Protein AF-A0A419JBP4-F1 (afdb_monomer)

Nearest PDB structures (foldseek):
  5w6p-assembly1_A  TM=5.332E-01  e=2.543E-04  Kuttervirus CBA120
  2eak-assembly3_C  TM=6.023E-01  e=7.699E-04  Homo sapiens
  5duu-assembly2_B  TM=5.911E-01  e=1.227E-03  Homo sapiens
  3wv6-assembly2_B  TM=5.438E-01  e=4.426E-03  Homo sapiens
  4xup-assembly1_A  TM=3.282E-01  e=5.276E-01  Paenibacillus barcinonensis

Foldseek 3Di:
DDDDDDDPPPPPPPPDPPPQPQAQQNQVSPNDLALVSLVVLACCQVVVDPDDCVRQVPVNPSGRHNVSSVVSHVCNVVVPPPPPPVPPVPPVVVQFPDWDPDQKFAWAFQCPRKDKDWDDPSQACQFKKKKKWKWAAADDDAKWWFKWAAEVVQQAGKTWIKGFDDPDDGAIKTKIWAGLRPDIWIFIFPGHDDHGWMKIKMKTFGLPDWDQALVRDTDGIFIDILLDGHGGTDTPDPDDDRCNSRDHRNGMMMGQDDPYDSNHGTGGMMRGITMGPDGCDSVNSSVVSVVCCVVRPTDDD

Secondary structure (DSSP, 8-state):
-----------------------TT-SS-SSS--HHHHHHHHHHHTTSS---TTTS-SS-SSS--HHHHHHHHHHHHHHS-----------GGGGEEEE-S-SEEEEESSSTT-EEE---GGGS-SS-EEEEEEEEE----SEEEEEEEEETTTTEEEEEEEEEPPTT---EEEEEEEEESS-EEEEE-SSPPPTTSEEEEEEEE-SS--EE-TTS-EESEEEEETTB-------S-SS---GGGPPP--S-EEESB-TTTS--B-EEEEEEEEEESS--HHHHHHHHHHHHTTTSPPPP-

Mean predicted aligned error: 13.91 Å

Solvent-accessible surface area (backbone atoms only — not comparable to full-atom values): 16633 Å² total; per-residue (Å²): 134,88,81,86,84,83,77,80,80,77,80,78,77,77,79,70,79,80,75,72,74,73,44,79,34,21,59,81,65,81,80,56,48,33,64,68,21,15,52,50,26,36,33,21,41,70,68,76,37,86,71,53,54,83,24,32,28,71,84,68,83,82,51,44,37,62,66,21,16,52,51,26,36,53,47,16,74,68,64,44,70,74,70,79,60,69,78,64,73,80,42,74,72,80,38,52,70,40,68,54,97,47,70,67,46,62,25,75,44,78,52,56,70,45,45,79,41,79,52,55,77,82,76,43,66,62,66,36,26,26,42,36,32,35,36,28,36,71,62,96,57,65,54,28,19,54,36,23,35,47,38,66,95,49,25,23,22,39,35,36,29,43,32,46,45,66,82,89,60,73,41,28,22,48,34,40,37,41,12,51,51,83,50,70,42,42,31,33,41,84,56,58,75,64,77,68,27,48,43,41,41,30,42,34,28,26,80,88,49,77,32,66,28,76,85,70,46,81,33,47,44,50,44,30,50,72,57,37,73,67,34,46,58,55,74,75,57,97,65,83,78,59,60,75,52,34,40,70,59,84,50,50,34,24,36,31,23,46,76,76,72,82,79,32,26,23,33,28,37,39,25,60,39,37,32,29,67,40,63,58,56,71,65,45,46,31,48,54,35,70,77,44,42,83,83,52,53,63,59,83,128

pLDDT: mean 80.09, std 17.13, range [32.03, 98.25]

Radius of gyration: 28.75 Å; Cα contacts (8 Å, |Δi|>4): 648; chains: 1; bounding box: 54×70×109 Å

Structure (mmCIF, N/CA/C/O backbone):
data_AF-A0A419JBP4-F1
#
_entry.id   AF-A0A419JBP4-F1
#
loop_
_atom_site.group_PDB
_atom_site.id
_atom_site.type_symbol
_atom_site.label_atom_id
_atom_site.label_alt_id
_atom_site.label_comp_id
_atom_site.label_asym_id
_atom_site.label_entity_id
_atom_site.label_seq_id
_atom_site.pdbx_PDB_ins_code
_atom_site.Cartn_x
_atom_site.Cartn_y
_atom_site.Cartn_z
_atom_site.occupancy
_atom_site.B_iso_or_equiv
_atom_site.auth_seq_id
_atom_site.auth_comp_id
_atom_site.auth_asym_id
_atom_site.auth_atom_id
_atom_site.pdbx_PDB_model_num
ATOM 1 N N . MET A 1 1 ? 10.183 -43.595 -85.670 1.00 43.50 1 MET A N 1
ATOM 2 C CA . MET A 1 1 ? 11.660 -43.648 -85.613 1.00 43.50 1 MET A CA 1
ATOM 3 C C . MET A 1 1 ? 12.180 -42.226 -85.795 1.00 43.50 1 MET A C 1
ATOM 5 O O . MET A 1 1 ? 11.948 -41.701 -86.871 1.00 43.50 1 MET A O 1
ATOM 9 N N . LYS A 1 2 ? 12.859 -41.662 -84.773 1.00 44.41 2 LYS A N 1
ATOM 10 C CA . LYS A 1 2 ? 13.629 -40.386 -84.771 1.00 44.41 2 LYS A CA 1
ATOM 11 C C . LYS A 1 2 ? 12.757 -39.102 -84.853 1.00 44.41 2 LYS A C 1
ATOM 13 O O . LYS A 1 2 ? 11.916 -39.015 -85.725 1.00 44.41 2 LYS A O 1
ATOM 18 N N . THR A 1 3 ? 12.830 -38.091 -83.980 1.00 46.72 3 THR A N 1
ATOM 19 C CA . THR A 1 3 ? 13.892 -37.665 -83.056 1.00 46.72 3 THR A CA 1
ATOM 20 C C . THR A 1 3 ? 13.296 -36.887 -81.873 1.00 46.72 3 THR A C 1
ATOM 22 O O . THR A 1 3 ? 12.375 -36.093 -82.018 1.00 46.72 3 THR A O 1
ATOM 25 N N . ILE A 1 4 ? 13.870 -37.156 -80.708 1.00 53.91 4 ILE A N 1
ATOM 26 C CA . ILE A 1 4 ? 13.677 -36.582 -79.377 1.00 53.91 4 ILE A CA 1
ATOM 27 C C . ILE A 1 4 ? 13.825 -35.048 -79.392 1.00 53.91 4 ILE A C 1
ATOM 29 O O . ILE A 1 4 ? 14.928 -34.553 -79.617 1.00 53.91 4 ILE A O 1
ATOM 33 N N . LEU A 1 5 ? 12.756 -34.304 -79.083 1.00 45.66 5 LEU A N 1
ATOM 34 C CA . LEU A 1 5 ? 12.833 -32.879 -78.744 1.00 45.66 5 LEU A CA 1
ATOM 35 C C . LEU A 1 5 ? 12.860 -32.744 -77.215 1.00 45.66 5 LEU A C 1
ATOM 37 O O . LEU A 1 5 ? 11.847 -32.565 -76.545 1.00 45.66 5 LEU A O 1
ATOM 41 N N . LYS A 1 6 ? 14.067 -32.917 -76.668 1.00 52.06 6 LYS A N 1
ATOM 42 C CA . LYS A 1 6 ? 14.447 -32.465 -75.330 1.00 52.06 6 LYS A CA 1
ATOM 43 C C . LYS A 1 6 ? 14.599 -30.947 -75.393 1.00 52.06 6 LYS A C 1
ATOM 45 O O . LYS A 1 6 ? 15.638 -30.462 -75.831 1.00 52.06 6 LYS A O 1
ATOM 50 N N . THR A 1 7 ? 13.620 -30.206 -74.902 1.00 46.91 7 THR A N 1
ATOM 51 C CA . THR A 1 7 ? 13.880 -28.849 -74.416 1.00 46.91 7 THR A CA 1
ATOM 52 C C . THR A 1 7 ? 13.466 -28.817 -72.960 1.00 46.91 7 THR A C 1
ATOM 54 O O . THR A 1 7 ? 12.310 -28.628 -72.602 1.00 46.91 7 THR A O 1
ATOM 57 N N . VAL A 1 8 ? 14.462 -29.138 -72.139 1.00 45.59 8 VAL A N 1
ATOM 58 C CA . VAL A 1 8 ? 14.480 -28.988 -70.691 1.00 45.59 8 VAL A CA 1
ATOM 59 C C . VAL A 1 8 ? 14.189 -27.519 -70.398 1.00 45.59 8 VAL A C 1
ATOM 61 O O . VAL A 1 8 ? 15.020 -26.658 -70.677 1.00 45.59 8 VAL A O 1
ATOM 64 N N . ALA A 1 9 ? 13.005 -27.231 -69.863 1.00 48.97 9 ALA A N 1
ATOM 65 C CA . ALA A 1 9 ? 12.759 -25.985 -69.160 1.00 48.97 9 ALA A CA 1
ATOM 66 C C . ALA A 1 9 ? 13.636 -26.012 -67.901 1.00 48.97 9 ALA A C 1
ATOM 68 O O . ALA A 1 9 ? 13.265 -26.570 -66.870 1.00 48.97 9 ALA A O 1
ATOM 69 N N . ILE A 1 10 ? 14.856 -25.491 -68.036 1.00 48.09 10 ILE A N 1
ATOM 70 C CA . ILE A 1 10 ? 15.733 -25.167 -66.918 1.00 48.09 10 ILE A CA 1
ATOM 71 C C . ILE A 1 10 ? 15.022 -24.046 -66.161 1.00 48.09 10 ILE A C 1
ATOM 73 O O . ILE A 1 10 ? 15.120 -22.874 -66.514 1.00 48.09 10 ILE A O 1
ATOM 77 N N . ILE A 1 11 ? 14.251 -24.428 -65.144 1.00 51.34 11 ILE A N 1
ATOM 78 C CA . ILE A 1 11 ? 13.814 -23.531 -64.080 1.00 51.34 11 ILE A CA 1
ATOM 79 C C . ILE A 1 11 ? 15.086 -23.197 -63.296 1.00 51.34 11 ILE A C 1
ATOM 81 O O . ILE A 1 11 ? 15.456 -23.880 -62.345 1.00 51.34 11 ILE A O 1
ATOM 85 N N . LEU A 1 12 ? 15.813 -22.182 -63.763 1.00 45.81 12 LEU A N 1
ATOM 86 C CA . LEU A 1 12 ? 16.872 -21.536 -63.002 1.00 45.81 12 LEU A CA 1
ATOM 87 C C . LEU A 1 12 ? 16.179 -20.643 -61.969 1.00 45.81 12 LEU A C 1
ATOM 89 O O . LEU A 1 12 ? 15.970 -19.452 -62.189 1.00 45.81 12 LEU A O 1
ATOM 93 N N . LEU A 1 13 ? 15.750 -21.253 -60.864 1.00 45.03 13 LEU A N 1
ATOM 94 C CA . LEU A 1 13 ? 15.326 -20.535 -59.672 1.00 45.03 13 LEU A CA 1
ATOM 95 C C . LEU A 1 13 ? 16.592 -19.923 -59.060 1.00 45.03 13 LEU A C 1
ATOM 97 O O . LEU A 1 13 ? 17.320 -20.574 -58.313 1.00 45.03 13 LEU A O 1
ATOM 101 N N . ILE A 1 14 ? 16.913 -18.696 -59.463 1.00 47.72 14 ILE A N 1
ATOM 102 C CA . ILE A 1 14 ? 17.972 -17.906 -58.840 1.00 47.72 14 ILE A CA 1
ATOM 103 C C . ILE A 1 14 ? 17.484 -17.611 -57.419 1.00 47.72 14 ILE A C 1
ATOM 105 O O . ILE A 1 14 ? 16.608 -16.770 -57.223 1.00 47.72 14 ILE A O 1
ATOM 109 N N . ALA A 1 15 ? 18.006 -18.345 -56.436 1.00 49.81 15 ALA A N 1
ATOM 110 C CA . ALA A 1 15 ? 17.877 -17.999 -55.030 1.00 49.81 15 ALA A CA 1
ATOM 111 C C . ALA A 1 15 ? 18.647 -16.691 -54.811 1.00 49.81 15 ALA A C 1
ATOM 113 O O . ALA A 1 15 ? 19.850 -16.699 -54.557 1.00 49.81 15 ALA A O 1
ATOM 114 N N . LEU A 1 16 ? 17.974 -15.557 -55.005 1.00 48.53 16 LEU A N 1
ATOM 115 C CA . LEU A 1 16 ? 18.499 -14.279 -54.550 1.00 48.53 16 LEU A CA 1
ATOM 116 C C . LEU A 1 16 ? 18.624 -14.378 -53.024 1.00 48.53 16 LEU A C 1
ATOM 118 O O . LEU A 1 16 ? 17.628 -14.715 -52.376 1.00 48.53 16 LEU A O 1
ATOM 122 N N . PRO A 1 17 ? 19.806 -14.130 -52.431 1.00 50.81 17 PRO A N 1
ATOM 123 C CA . PRO A 1 17 ? 19.879 -13.960 -50.994 1.00 50.81 17 PRO A CA 1
ATOM 124 C C . PRO A 1 17 ? 18.980 -12.775 -50.656 1.00 50.81 17 PRO A C 1
ATOM 126 O O . PRO A 1 17 ? 19.181 -11.667 -51.155 1.00 50.81 17 PRO A O 1
ATOM 129 N N . VAL A 1 18 ? 17.949 -13.025 -49.852 1.00 49.38 18 VAL A N 1
ATOM 130 C CA . VAL A 1 18 ? 17.204 -11.956 -49.199 1.00 49.38 18 VAL A CA 1
ATOM 131 C C . VAL A 1 18 ? 18.214 -11.296 -48.272 1.00 49.38 18 VAL A C 1
ATOM 133 O O . VAL A 1 18 ? 18.510 -11.811 -47.199 1.00 49.38 18 VAL A O 1
ATOM 136 N N . THR A 1 19 ? 18.832 -10.208 -48.724 1.00 49.22 19 THR A N 1
ATOM 137 C CA . THR A 1 19 ? 19.582 -9.319 -47.844 1.00 49.22 19 THR A CA 1
ATOM 138 C C . THR A 1 19 ? 18.558 -8.703 -46.910 1.00 49.22 19 THR A C 1
ATOM 140 O O . THR A 1 19 ? 17.883 -7.740 -47.278 1.00 49.22 19 THR A O 1
ATOM 143 N N . ALA A 1 20 ? 18.389 -9.321 -45.740 1.00 55.16 20 ALA A N 1
ATOM 144 C CA . ALA A 1 20 ? 17.728 -8.692 -44.616 1.00 55.16 20 ALA A CA 1
ATOM 145 C C . ALA A 1 20 ? 18.405 -7.334 -44.421 1.00 55.16 20 ALA A C 1
ATOM 147 O O . ALA A 1 20 ? 19.633 -7.241 -44.352 1.00 55.16 20 ALA A O 1
ATOM 148 N N . LEU A 1 21 ? 17.609 -6.271 -44.466 1.00 51.97 21 LEU A N 1
ATOM 149 C CA . LEU A 1 21 ? 18.078 -4.929 -44.185 1.00 51.97 21 LEU A CA 1
ATOM 150 C C . LEU A 1 21 ? 18.418 -4.911 -42.693 1.00 51.97 21 LEU A C 1
ATOM 152 O O . LEU A 1 21 ? 17.523 -4.718 -41.878 1.00 51.97 21 LEU A O 1
ATOM 156 N N . VAL A 1 22 ? 19.674 -5.198 -42.344 1.00 61.66 22 VAL A N 1
ATOM 157 C CA . VAL A 1 22 ? 20.131 -5.150 -40.953 1.00 61.66 22 VAL A CA 1
ATOM 158 C C . VAL A 1 22 ? 19.989 -3.702 -40.496 1.00 61.66 22 VAL A C 1
ATOM 160 O O . VAL A 1 22 ? 20.669 -2.805 -41.002 1.00 61.66 22 VAL A O 1
ATOM 163 N N . GLY A 1 23 ? 19.014 -3.463 -39.625 1.00 82.94 23 GLY A N 1
ATOM 164 C CA . GLY A 1 23 ? 18.762 -2.151 -39.053 1.00 82.94 23 GLY A CA 1
ATOM 165 C C . GLY A 1 23 ? 19.796 -1.853 -37.976 1.00 82.94 23 GLY A C 1
ATOM 166 O O . GLY A 1 23 ? 20.152 -2.729 -37.196 1.00 82.94 23 GLY A O 1
ATOM 167 N N . ILE A 1 24 ? 20.264 -0.606 -37.902 1.00 91.94 24 ILE A N 1
ATOM 168 C CA . ILE A 1 24 ? 21.025 -0.135 -36.737 1.00 91.94 24 ILE A CA 1
ATOM 169 C C . ILE A 1 24 ? 20.160 -0.384 -35.485 1.00 91.94 24 ILE A C 1
ATOM 171 O O . ILE A 1 24 ? 19.019 0.080 -35.433 1.00 91.94 24 ILE A O 1
ATOM 175 N N . GLY A 1 25 ? 20.688 -1.147 -34.526 1.00 92.25 25 GLY A N 1
ATOM 176 C CA . GLY A 1 25 ? 20.015 -1.602 -33.306 1.00 92.25 25 GLY A CA 1
ATOM 177 C C . GLY A 1 25 ? 19.577 -3.075 -33.290 1.00 92.25 25 GLY A C 1
ATOM 178 O O . GLY A 1 25 ? 19.297 -3.581 -32.208 1.00 92.25 25 GLY A O 1
ATOM 179 N N . ASP A 1 26 ? 19.539 -3.765 -34.435 1.00 95.50 26 ASP A N 1
ATOM 180 C CA . ASP A 1 26 ? 19.296 -5.217 -34.542 1.00 95.50 26 ASP A CA 1
ATOM 181 C C . ASP A 1 26 ? 20.650 -5.944 -34.512 1.00 95.50 26 ASP A C 1
ATOM 183 O O . ASP A 1 26 ? 21.334 -6.101 -35.526 1.00 95.50 26 ASP A O 1
ATOM 187 N N . VAL A 1 27 ? 21.095 -6.294 -33.305 1.00 96.44 27 VAL A N 1
ATOM 188 C CA . VAL A 1 27 ? 22.456 -6.784 -33.037 1.00 96.44 27 VAL A CA 1
ATOM 189 C C . VAL A 1 27 ? 22.546 -8.291 -33.276 1.00 96.44 27 VAL A C 1
ATOM 191 O O . VAL A 1 27 ? 23.632 -8.826 -33.521 1.00 96.44 27 VAL A O 1
ATOM 194 N N . ASN A 1 28 ? 21.430 -9.014 -33.164 1.00 94.56 28 ASN A N 1
ATOM 195 C CA . ASN A 1 28 ? 21.378 -10.451 -33.416 1.00 94.56 28 ASN A CA 1
ATOM 196 C C . ASN A 1 28 ? 21.063 -10.799 -34.888 1.00 94.56 28 ASN A C 1
ATOM 198 O O . ASN A 1 28 ? 21.294 -11.945 -35.287 1.00 94.56 28 ASN A O 1
ATOM 202 N N . GLY A 1 29 ? 20.635 -9.818 -35.691 1.00 93.31 29 GLY A N 1
ATOM 203 C CA . GLY A 1 29 ? 20.353 -9.945 -37.118 1.00 93.31 29 GLY A CA 1
ATOM 204 C C . GLY A 1 29 ? 19.048 -10.679 -37.423 1.00 93.31 29 GLY A C 1
ATOM 205 O O . GLY A 1 29 ? 18.933 -11.277 -38.498 1.00 93.31 29 GLY A O 1
ATOM 206 N N . ASP A 1 30 ? 18.097 -10.702 -36.486 1.00 89.50 30 ASP A N 1
ATOM 207 C CA . ASP A 1 30 ? 16.816 -11.397 -36.639 1.00 89.50 30 ASP A CA 1
ATOM 208 C C . ASP A 1 30 ? 15.738 -10.556 -37.345 1.00 89.50 30 ASP A C 1
ATOM 210 O O . ASP A 1 30 ? 14.666 -11.072 -37.678 1.00 89.50 30 ASP A O 1
ATOM 214 N N . GLY A 1 31 ? 16.051 -9.298 -37.662 1.00 88.75 31 GLY A N 1
ATOM 215 C CA . GLY A 1 31 ? 15.159 -8.348 -38.314 1.00 88.75 31 GLY A CA 1
ATOM 216 C C . GLY A 1 31 ? 14.324 -7.515 -37.341 1.00 88.75 31 GLY A C 1
ATOM 217 O O . GLY A 1 31 ? 13.484 -6.730 -37.799 1.00 88.75 31 GLY A O 1
ATOM 218 N N . HIS A 1 32 ? 14.525 -7.657 -36.029 1.00 87.56 32 HIS A N 1
ATOM 219 C CA . HIS A 1 32 ? 13.799 -6.943 -34.987 1.00 87.56 32 HIS A CA 1
ATOM 220 C C . HIS A 1 32 ? 14.754 -6.318 -33.961 1.00 87.56 32 HIS A C 1
ATOM 222 O O . HIS A 1 32 ? 15.793 -6.862 -33.631 1.00 87.56 32 HIS A O 1
ATOM 228 N N . ILE A 1 33 ? 14.381 -5.154 -33.418 1.00 92.00 33 ILE A N 1
ATOM 229 C CA . ILE A 1 33 ? 15.122 -4.526 -32.315 1.00 92.00 33 ILE A CA 1
ATOM 230 C C . ILE A 1 33 ? 14.429 -4.904 -31.006 1.00 92.00 33 ILE A C 1
ATOM 232 O O . ILE A 1 33 ? 13.321 -4.441 -30.731 1.00 92.00 33 ILE A O 1
ATOM 236 N N . THR A 1 34 ? 15.067 -5.748 -30.200 1.00 93.81 34 THR A N 1
ATOM 237 C CA . THR A 1 34 ? 14.503 -6.336 -28.977 1.00 93.81 34 THR A CA 1
ATOM 238 C C . THR A 1 34 ? 15.399 -6.121 -27.748 1.00 93.81 34 THR A C 1
ATOM 240 O O . THR A 1 34 ? 16.506 -5.587 -27.818 1.00 93.81 34 THR A O 1
ATOM 243 N N . ILE A 1 35 ? 14.934 -6.561 -26.570 1.00 94.94 35 ILE A N 1
ATOM 244 C CA . ILE A 1 35 ? 15.752 -6.563 -25.341 1.00 94.94 35 ILE A CA 1
ATOM 245 C C . ILE A 1 35 ? 16.986 -7.470 -25.503 1.00 94.94 35 ILE A C 1
ATOM 247 O O . ILE A 1 35 ? 18.031 -7.199 -24.909 1.00 94.94 35 ILE A O 1
ATOM 251 N N . SER A 1 36 ? 16.903 -8.529 -26.317 1.00 95.44 36 SER A N 1
ATOM 252 C CA . SER A 1 36 ? 18.049 -9.400 -26.595 1.00 95.44 36 SER A CA 1
ATOM 253 C C . SER A 1 36 ? 19.189 -8.635 -27.271 1.00 95.44 36 SER A C 1
ATOM 255 O O . SER A 1 36 ? 20.348 -8.839 -26.906 1.00 95.44 36 SER A O 1
ATOM 257 N N . ASP A 1 37 ? 18.870 -7.693 -28.157 1.00 96.69 37 ASP A N 1
ATOM 258 C CA . ASP A 1 37 ? 19.846 -6.824 -28.819 1.00 96.69 37 ASP A CA 1
ATOM 259 C C . ASP A 1 37 ? 20.513 -5.863 -27.836 1.00 96.69 37 ASP A C 1
ATOM 261 O O . ASP A 1 37 ? 21.738 -5.724 -27.829 1.00 96.69 37 ASP A O 1
ATOM 265 N N . ALA A 1 38 ? 19.733 -5.285 -26.916 1.00 96.94 38 ALA A N 1
ATOM 266 C CA . ALA A 1 38 ? 20.259 -4.426 -25.856 1.00 96.94 38 ALA A CA 1
ATOM 267 C C . ALA A 1 38 ? 21.230 -5.182 -24.929 1.00 96.94 38 ALA A C 1
ATOM 269 O O . ALA A 1 38 ? 22.291 -4.664 -24.572 1.00 96.94 38 ALA A O 1
ATOM 270 N N . ILE A 1 39 ? 20.903 -6.429 -24.567 1.00 97.38 39 ILE A N 1
ATOM 271 C CA . ILE A 1 39 ? 21.785 -7.293 -23.766 1.00 97.38 39 ILE A CA 1
ATOM 272 C C . ILE A 1 39 ? 23.074 -7.605 -24.534 1.00 97.38 39 ILE A C 1
ATOM 274 O O . ILE A 1 39 ? 24.157 -7.587 -23.947 1.00 97.38 39 ILE A O 1
ATOM 278 N N . MET A 1 40 ? 22.985 -7.867 -25.839 1.00 97.88 40 MET A N 1
ATOM 279 C CA . MET A 1 40 ? 24.155 -8.152 -26.668 1.00 97.88 40 MET A CA 1
ATOM 280 C C . MET A 1 40 ? 25.075 -6.936 -26.814 1.00 97.88 40 MET A C 1
ATOM 282 O O . MET A 1 40 ? 26.286 -7.082 -26.637 1.00 97.88 40 MET A O 1
ATOM 286 N N . ALA A 1 41 ? 24.527 -5.740 -27.034 1.00 97.62 41 ALA A N 1
ATOM 287 C CA . ALA A 1 41 ? 25.303 -4.500 -27.036 1.00 97.62 41 ALA A CA 1
ATOM 288 C C . ALA A 1 41 ? 25.969 -4.235 -25.673 1.00 97.62 41 ALA A C 1
ATOM 290 O O . ALA A 1 41 ? 27.138 -3.851 -25.608 1.00 97.62 41 ALA A O 1
ATOM 291 N N . LEU A 1 42 ? 25.284 -4.534 -24.563 1.00 97.75 42 LEU A N 1
ATOM 292 C CA . LEU A 1 42 ? 25.870 -4.421 -23.225 1.00 97.75 42 LEU A CA 1
ATOM 293 C C . LEU A 1 42 ? 27.039 -5.400 -23.024 1.00 97.75 42 LEU A C 1
ATOM 295 O O . LEU A 1 42 ? 28.065 -5.031 -22.451 1.00 97.75 42 LEU A O 1
ATOM 299 N N . GLN A 1 43 ? 26.920 -6.634 -23.526 1.00 97.88 43 GLN A N 1
ATOM 300 C CA . GLN A 1 43 ? 28.011 -7.615 -23.506 1.00 97.88 43 GLN A CA 1
ATOM 301 C C . GLN A 1 43 ? 29.217 -7.156 -24.338 1.00 97.88 43 GLN A C 1
ATOM 303 O O . GLN A 1 43 ? 30.354 -7.380 -23.915 1.00 97.88 43 GLN A O 1
ATOM 308 N N . MET A 1 44 ? 28.986 -6.494 -25.479 1.00 98.19 44 MET A N 1
ATOM 309 C CA . MET A 1 44 ? 30.047 -5.885 -26.293 1.00 98.19 44 MET A CA 1
ATOM 310 C C . MET A 1 44 ? 30.744 -4.750 -25.538 1.00 98.19 44 MET A C 1
ATOM 312 O O . MET A 1 44 ? 31.968 -4.755 -25.419 1.00 98.19 44 MET A O 1
ATOM 316 N N . SER A 1 45 ? 29.975 -3.835 -24.937 1.00 97.50 45 SER A N 1
ATOM 317 C CA . SER A 1 45 ? 30.520 -2.746 -24.116 1.00 97.50 45 SER A CA 1
ATOM 318 C C . SER A 1 45 ? 31.334 -3.254 -22.923 1.00 97.50 45 SER A C 1
ATOM 320 O O . SER A 1 45 ? 32.315 -2.620 -22.535 1.00 97.50 45 SER A O 1
ATOM 322 N N . ALA A 1 46 ? 30.945 -4.390 -22.341 1.00 97.06 46 ALA A N 1
ATOM 323 C CA . ALA A 1 46 ? 31.652 -5.026 -21.233 1.00 97.06 46 ALA A CA 1
ATOM 324 C C . ALA A 1 46 ? 32.874 -5.858 -21.673 1.00 97.06 46 ALA A C 1
ATOM 326 O O . ALA A 1 46 ? 33.533 -6.463 -20.827 1.00 97.06 46 ALA A O 1
ATOM 327 N N . GLY A 1 47 ? 33.162 -5.952 -22.977 1.00 96.88 47 GLY A N 1
ATOM 328 C CA . GLY A 1 47 ? 34.248 -6.775 -23.521 1.00 96.88 47 GLY A CA 1
ATOM 329 C C . GLY A 1 47 ? 34.012 -8.284 -23.406 1.00 96.88 47 GLY A C 1
ATOM 330 O O . GLY A 1 47 ? 34.937 -9.070 -23.583 1.00 96.88 47 GLY A O 1
ATOM 331 N N . SER A 1 48 ? 32.780 -8.703 -23.103 1.00 95.94 48 SER A N 1
ATOM 332 C CA . SER A 1 48 ? 32.382 -10.118 -23.057 1.00 95.94 48 SER A CA 1
ATOM 333 C C . SER A 1 48 ? 32.006 -10.669 -24.438 1.00 95.94 48 SER A C 1
ATOM 335 O O . SER A 1 48 ? 31.797 -11.872 -24.585 1.00 95.94 48 SER A O 1
ATOM 337 N N . ARG A 1 49 ? 31.919 -9.795 -25.448 1.00 96.56 49 ARG A N 1
ATOM 338 C CA . ARG A 1 49 ? 31.649 -10.108 -26.854 1.00 96.56 49 ARG A CA 1
ATOM 339 C C . ARG A 1 49 ? 32.426 -9.143 -27.754 1.00 96.56 49 ARG A C 1
ATOM 341 O O . ARG A 1 49 ? 32.640 -7.999 -27.364 1.00 96.56 49 ARG A O 1
ATOM 348 N N . GLU A 1 50 ? 32.844 -9.592 -28.938 1.00 97.50 50 GLU A N 1
ATOM 349 C CA . GLU A 1 50 ? 33.473 -8.706 -29.929 1.00 97.50 50 GLU A CA 1
ATOM 350 C C . GLU A 1 50 ? 32.491 -7.600 -30.367 1.00 97.50 50 GLU A C 1
ATOM 352 O O . GLU A 1 50 ? 31.349 -7.926 -30.706 1.00 97.50 50 GLU A O 1
ATOM 357 N N . PRO A 1 51 ? 32.894 -6.313 -30.342 1.00 94.88 51 PRO A N 1
ATOM 358 C CA . PRO A 1 51 ? 32.030 -5.211 -30.755 1.00 94.88 51 PRO A CA 1
ATOM 359 C C . PRO A 1 51 ? 31.711 -5.234 -32.250 1.00 94.88 51 PRO A C 1
ATOM 361 O O . PRO A 1 51 ? 32.618 -5.317 -33.078 1.00 94.88 51 PRO A O 1
ATOM 364 N N . ASP A 1 52 ? 30.433 -5.064 -32.580 1.00 96.62 52 ASP A N 1
ATOM 365 C CA . ASP A 1 52 ? 29.968 -4.786 -33.937 1.00 96.62 52 ASP A CA 1
ATOM 366 C C . ASP A 1 52 ? 29.423 -3.357 -34.010 1.00 96.62 52 ASP A C 1
ATOM 368 O O . ASP A 1 52 ? 28.249 -3.091 -33.759 1.00 96.62 52 ASP A O 1
ATOM 372 N N . THR A 1 53 ? 30.297 -2.413 -34.356 1.00 96.19 53 THR A N 1
ATOM 373 C CA . THR A 1 53 ? 29.924 -0.999 -34.494 1.00 96.19 53 THR A CA 1
ATOM 374 C C . THR A 1 53 ? 29.009 -0.737 -35.690 1.00 96.19 53 THR A C 1
ATOM 376 O O . THR A 1 53 ? 28.478 0.358 -35.816 1.00 96.19 53 THR A O 1
ATOM 379 N N . SER A 1 54 ? 28.809 -1.700 -36.595 1.00 95.06 54 SER A N 1
ATOM 380 C CA . SER A 1 54 ? 27.906 -1.501 -37.732 1.00 95.06 54 SER A CA 1
ATOM 381 C C . SER A 1 54 ? 26.431 -1.648 -37.349 1.00 95.06 54 SER A C 1
ATOM 383 O O . SER A 1 54 ? 25.571 -1.063 -38.009 1.00 95.06 54 SER A O 1
ATOM 385 N N . THR A 1 55 ? 26.150 -2.377 -36.266 1.00 96.00 55 THR A N 1
ATOM 386 C CA . THR A 1 55 ? 24.791 -2.669 -35.789 1.00 96.00 55 THR A CA 1
ATOM 387 C C . THR A 1 55 ? 24.520 -2.128 -34.390 1.00 96.00 55 THR A C 1
ATOM 389 O O . THR A 1 55 ? 23.404 -1.687 -34.130 1.00 96.00 55 THR A O 1
ATOM 392 N N . ALA A 1 56 ? 25.518 -2.111 -33.501 1.00 96.81 56 ALA A N 1
ATOM 393 C CA . ALA A 1 56 ? 25.334 -1.779 -32.090 1.00 96.81 56 ALA A CA 1
ATOM 394 C C . ALA A 1 56 ? 25.757 -0.353 -31.694 1.00 96.81 56 ALA A C 1
ATOM 396 O O . ALA A 1 56 ? 25.524 0.008 -30.551 1.00 96.81 56 ALA A O 1
ATOM 397 N N . ASP A 1 57 ? 26.365 0.445 -32.580 1.00 97.38 57 ASP A N 1
ATOM 398 C CA . ASP A 1 57 ? 26.730 1.854 -32.324 1.00 97.38 57 ASP A CA 1
ATOM 399 C C . ASP A 1 57 ? 25.551 2.772 -32.705 1.00 97.38 57 ASP A C 1
ATOM 401 O O . ASP A 1 57 ? 25.341 3.128 -33.872 1.00 97.38 57 ASP A O 1
ATOM 405 N N . MET A 1 58 ? 24.710 3.080 -31.718 1.00 96.12 58 MET A N 1
ATOM 406 C CA . MET A 1 58 ? 23.455 3.807 -31.907 1.00 96.12 58 MET A CA 1
ATOM 407 C C . MET A 1 58 ? 23.647 5.322 -31.902 1.00 96.12 58 MET A C 1
ATOM 409 O O . MET A 1 58 ? 22.840 6.029 -32.516 1.00 96.12 58 MET A O 1
ATOM 413 N N . ASP A 1 59 ? 24.668 5.830 -31.210 1.00 95.81 59 ASP A N 1
ATOM 414 C CA . ASP A 1 59 ? 24.980 7.263 -31.172 1.00 95.81 59 ASP A CA 1
ATOM 415 C C . ASP A 1 59 ? 26.029 7.700 -32.213 1.00 95.81 59 ASP A C 1
ATOM 417 O O . ASP A 1 59 ? 26.166 8.899 -32.485 1.00 95.81 59 ASP A O 1
ATOM 421 N N . ARG A 1 60 ? 26.641 6.728 -32.903 1.00 95.75 60 ARG A N 1
ATOM 422 C CA . ARG A 1 60 ? 27.614 6.876 -33.994 1.00 95.75 60 ARG A CA 1
ATOM 423 C C . ARG A 1 60 ? 28.925 7.514 -33.548 1.00 95.75 60 ARG A C 1
ATOM 425 O O . ARG A 1 60 ? 29.541 8.251 -34.328 1.00 95.75 60 ARG A O 1
ATOM 432 N N . ASP A 1 61 ? 29.360 7.246 -32.320 1.00 96.44 61 ASP A N 1
ATOM 433 C CA . ASP A 1 61 ? 30.644 7.723 -31.798 1.00 96.44 61 ASP A CA 1
ATOM 434 C C . ASP A 1 61 ? 31.851 6.860 -32.233 1.00 96.44 61 ASP A C 1
ATOM 436 O O . ASP A 1 61 ? 33.013 7.227 -32.004 1.00 96.44 61 ASP A O 1
ATOM 440 N N . GLY A 1 62 ? 31.593 5.748 -32.931 1.00 97.06 62 GLY A N 1
ATOM 441 C CA . GLY A 1 62 ? 32.588 4.796 -33.412 1.00 97.06 62 GLY A CA 1
ATOM 442 C C . GLY A 1 62 ? 32.941 3.706 -32.400 1.00 97.06 62 GLY A C 1
ATOM 443 O O . GLY A 1 62 ? 33.935 2.995 -32.599 1.00 97.06 62 GLY A O 1
ATOM 444 N N . ARG A 1 63 ? 32.189 3.576 -31.303 1.00 97.25 63 ARG A N 1
ATOM 445 C CA . ARG A 1 63 ? 32.370 2.573 -30.249 1.00 97.25 63 ARG A CA 1
ATOM 446 C C . ARG A 1 63 ? 31.018 1.972 -29.869 1.00 97.25 63 ARG A C 1
ATOM 448 O O . ARG A 1 63 ? 29.974 2.550 -30.092 1.00 97.25 63 ARG A O 1
ATOM 455 N N . VAL A 1 64 ? 31.053 0.778 -29.279 1.00 97.56 64 VAL A N 1
ATOM 456 C CA . VAL A 1 64 ? 29.868 0.182 -28.644 1.00 97.56 64 VAL A CA 1
ATOM 457 C C . VAL A 1 64 ? 30.036 0.324 -27.139 1.00 97.56 64 VAL A C 1
ATOM 459 O O . VAL A 1 64 ? 30.918 -0.300 -26.541 1.00 97.56 64 VAL A O 1
ATOM 462 N N . THR A 1 65 ? 29.218 1.170 -26.528 1.00 98.25 65 THR A N 1
ATOM 463 C CA . THR A 1 65 ? 29.239 1.489 -25.101 1.00 98.25 65 THR A CA 1
ATOM 464 C C . THR A 1 65 ? 27.911 1.129 -24.428 1.00 98.25 65 THR A C 1
ATOM 466 O O . THR A 1 65 ? 26.955 0.665 -25.049 1.00 98.25 65 THR A O 1
ATOM 469 N N . SER A 1 66 ? 27.826 1.326 -23.111 1.00 96.75 66 SER A N 1
ATOM 470 C CA . SER A 1 66 ? 26.572 1.142 -22.378 1.00 96.75 66 SER A CA 1
ATOM 471 C C . SER A 1 66 ? 25.506 2.178 -22.755 1.00 96.75 66 SER A C 1
ATOM 473 O O . SER A 1 66 ? 24.323 1.933 -22.508 1.00 96.75 66 SER A O 1
ATOM 475 N N . VAL A 1 67 ? 25.899 3.308 -23.361 1.00 97.06 67 VAL A N 1
ATOM 476 C CA . VAL A 1 67 ? 24.965 4.307 -23.900 1.00 97.06 67 VAL A CA 1
ATOM 477 C C . VAL A 1 67 ? 24.173 3.701 -25.053 1.00 97.06 67 VAL A C 1
ATOM 479 O O . VAL A 1 67 ? 22.948 3.820 -25.071 1.00 97.06 67 VAL A O 1
ATOM 482 N N . ASP A 1 68 ? 24.830 2.958 -25.939 1.00 97.81 68 ASP A N 1
ATOM 483 C CA . ASP A 1 68 ? 24.176 2.307 -27.069 1.00 97.81 68 ASP A CA 1
ATOM 484 C C . ASP A 1 68 ? 23.189 1.235 -26.624 1.00 97.81 68 ASP A C 1
ATOM 486 O O . ASP A 1 68 ? 22.037 1.235 -27.052 1.00 97.81 68 ASP A O 1
ATOM 490 N N . ALA A 1 69 ? 23.590 0.384 -25.675 1.00 97.25 69 ALA A N 1
ATOM 491 C CA . ALA A 1 69 ? 22.703 -0.615 -25.080 1.00 97.25 69 ALA A CA 1
ATOM 492 C C . ALA A 1 69 ? 21.441 0.021 -24.467 1.00 97.25 69 ALA A C 1
ATOM 494 O O . ALA A 1 69 ? 20.340 -0.521 -24.596 1.00 97.25 69 ALA A O 1
ATOM 495 N N . LEU A 1 70 ? 21.576 1.192 -23.833 1.00 95.88 70 LEU A N 1
ATOM 496 C CA . LEU A 1 70 ? 20.437 1.938 -23.302 1.00 95.88 70 LEU A CA 1
ATOM 497 C C . LEU A 1 70 ? 19.535 2.486 -24.418 1.00 95.88 70 LEU A C 1
ATOM 499 O O . LEU A 1 70 ? 18.312 2.455 -24.269 1.00 95.88 70 LEU A O 1
ATOM 503 N N . ILE A 1 71 ? 20.108 2.987 -25.518 1.00 96.12 71 ILE A N 1
ATOM 504 C CA . ILE A 1 71 ? 19.338 3.464 -26.675 1.00 96.12 71 ILE A CA 1
ATOM 505 C C . ILE A 1 71 ? 18.576 2.297 -27.312 1.00 96.12 71 ILE A C 1
ATOM 507 O O . ILE A 1 71 ? 17.369 2.419 -27.511 1.00 96.12 71 ILE A O 1
ATOM 511 N N . ILE A 1 72 ? 19.228 1.151 -27.540 1.00 95.31 72 ILE A N 1
ATOM 512 C CA . ILE A 1 72 ? 18.588 -0.067 -28.063 1.00 95.31 72 ILE A CA 1
ATOM 513 C C . ILE A 1 72 ? 17.454 -0.516 -27.144 1.00 95.31 72 ILE A C 1
ATOM 515 O O . ILE A 1 72 ? 16.367 -0.794 -27.631 1.00 95.31 72 ILE A O 1
ATOM 519 N N . ASN A 1 73 ? 17.644 -0.512 -25.820 1.00 94.25 73 ASN A N 1
ATOM 520 C CA . ASN A 1 73 ? 16.578 -0.868 -24.882 1.00 94.25 73 ASN A CA 1
ATOM 521 C C . ASN A 1 73 ? 15.357 0.063 -25.011 1.00 94.25 73 ASN A C 1
ATOM 523 O O . ASN A 1 73 ? 14.223 -0.404 -25.053 1.00 94.25 73 ASN A O 1
ATOM 527 N N . LYS A 1 74 ? 15.579 1.380 -25.133 1.00 92.69 74 LYS A N 1
ATOM 528 C CA . LYS A 1 74 ? 14.496 2.358 -25.342 1.00 92.69 74 LYS A CA 1
ATOM 529 C C . LYS A 1 74 ? 13.782 2.141 -26.675 1.00 92.69 74 LYS A C 1
ATOM 531 O O . LYS A 1 74 ? 12.551 2.181 -26.724 1.00 92.69 74 LYS A O 1
ATOM 536 N N . VAL A 1 75 ? 14.535 1.884 -27.745 1.00 90.88 75 VAL A N 1
ATOM 537 C CA . VAL A 1 75 ? 13.971 1.560 -29.062 1.00 90.88 75 VAL A CA 1
ATOM 538 C C . VAL A 1 75 ? 13.181 0.255 -28.992 1.00 90.88 75 VAL A C 1
ATOM 540 O O . VAL A 1 75 ? 12.032 0.237 -29.401 1.00 90.88 75 VAL A O 1
ATOM 543 N N . ALA A 1 76 ? 13.707 -0.801 -28.376 1.00 89.75 76 ALA A N 1
ATOM 544 C CA . ALA A 1 76 ? 13.000 -2.065 -28.190 1.00 89.75 76 ALA A CA 1
ATOM 545 C C . ALA A 1 76 ? 11.686 -1.889 -27.411 1.00 89.75 76 ALA A C 1
ATOM 547 O O . ALA A 1 76 ? 10.661 -2.445 -27.795 1.00 89.75 76 ALA A O 1
ATOM 548 N N . THR A 1 77 ? 11.677 -1.054 -26.366 1.00 81.94 77 THR A N 1
ATOM 549 C CA . THR A 1 77 ? 10.452 -0.756 -25.602 1.00 81.94 77 THR A CA 1
ATOM 550 C C . THR A 1 77 ? 9.432 0.104 -26.355 1.00 81.94 77 THR A C 1
ATOM 552 O O . THR A 1 77 ? 8.273 0.146 -25.960 1.00 81.94 77 THR A O 1
ATOM 555 N N . THR A 1 78 ? 9.839 0.784 -27.433 1.00 79.19 78 THR A N 1
ATOM 556 C CA . THR A 1 78 ? 8.958 1.642 -28.251 1.00 79.19 78 THR A CA 1
ATOM 557 C C . THR A 1 78 ? 8.570 1.011 -29.591 1.00 79.19 78 THR A C 1
ATOM 559 O O . THR A 1 78 ? 7.533 1.366 -30.145 1.00 79.19 78 THR A O 1
ATOM 562 N N . ALA A 1 79 ? 9.389 0.091 -30.110 1.00 62.12 79 ALA A N 1
ATOM 563 C CA . ALA A 1 79 ? 9.252 -0.565 -31.409 1.00 62.12 79 ALA A CA 1
ATOM 564 C C . ALA A 1 79 ? 8.703 -1.989 -31.318 1.00 62.12 79 ALA A C 1
ATOM 566 O O . ALA A 1 79 ? 8.221 -2.510 -32.327 1.00 62.12 79 ALA A O 1
ATOM 567 N N . ALA A 1 80 ? 8.733 -2.617 -30.137 1.00 54.28 80 ALA A N 1
ATOM 568 C CA . ALA A 1 80 ? 7.857 -3.748 -29.903 1.00 54.28 80 ALA A CA 1
ATOM 569 C C . ALA A 1 80 ? 6.438 -3.273 -30.258 1.00 54.28 80 ALA A C 1
ATOM 571 O O . ALA A 1 80 ? 5.987 -2.283 -29.668 1.00 54.28 80 ALA A O 1
ATOM 572 N N . PRO A 1 81 ? 5.707 -3.924 -31.193 1.00 46.06 81 PRO A N 1
ATOM 573 C CA . PRO A 1 81 ? 4.263 -3.848 -31.095 1.00 46.06 81 PRO A CA 1
ATOM 574 C C . PRO A 1 81 ? 4.010 -4.226 -29.647 1.00 46.06 81 PRO A C 1
ATOM 576 O O . PRO A 1 81 ? 4.486 -5.289 -29.231 1.00 46.06 81 PRO A O 1
ATOM 579 N N . THR A 1 82 ? 3.394 -3.325 -28.868 1.00 40.38 82 THR A N 1
ATOM 580 C CA . THR A 1 82 ? 2.835 -3.675 -27.563 1.00 40.38 82 THR A CA 1
ATOM 581 C C . THR A 1 82 ? 2.338 -5.087 -27.755 1.00 40.38 82 THR A C 1
ATOM 583 O O . THR A 1 82 ? 1.552 -5.256 -28.704 1.00 40.38 82 THR A O 1
ATOM 586 N N . PRO A 1 83 ? 2.909 -6.104 -27.066 1.00 42.03 83 PRO A N 1
ATOM 587 C CA . PRO A 1 83 ? 2.491 -7.467 -27.300 1.00 42.03 83 PRO A CA 1
ATOM 588 C C . PRO A 1 83 ? 0.989 -7.370 -27.356 1.00 42.03 83 PRO A C 1
ATOM 590 O O . PRO A 1 83 ? 0.388 -6.763 -26.465 1.00 42.03 83 PRO A O 1
ATOM 593 N N . THR A 1 84 ? 0.385 -7.847 -28.440 1.00 35.34 84 THR A N 1
ATOM 594 C CA . THR A 1 84 ? -1.044 -8.068 -28.397 1.00 35.34 84 THR A CA 1
ATOM 595 C C . THR A 1 84 ? -1.219 -9.255 -27.441 1.00 35.34 84 THR A C 1
ATOM 597 O O . THR A 1 84 ? -1.659 -10.326 -27.834 1.00 35.34 84 THR A O 1
ATOM 600 N N . LEU A 1 85 ? -0.876 -9.074 -26.151 1.00 37.84 85 LEU A N 1
ATOM 601 C CA . LEU A 1 85 ? -1.897 -9.066 -25.131 1.00 37.84 85 LEU A CA 1
ATOM 602 C C . LEU A 1 85 ? -3.101 -8.511 -25.870 1.00 37.84 85 LEU A C 1
ATOM 604 O O . LEU A 1 85 ? -3.154 -7.332 -26.221 1.00 37.84 85 LEU A O 1
ATOM 608 N N . THR A 1 86 ? -4.034 -9.382 -26.234 1.00 32.03 86 THR A N 1
ATOM 609 C CA . THR A 1 86 ? -5.410 -8.931 -26.148 1.00 32.03 86 THR A CA 1
ATOM 610 C C . THR A 1 86 ? -5.436 -8.009 -24.937 1.00 32.03 86 THR A C 1
ATOM 612 O O . THR A 1 86 ? -5.037 -8.482 -23.868 1.00 32.03 86 THR A O 1
ATOM 615 N N . PRO A 1 87 ? -5.770 -6.716 -25.065 1.00 40.31 87 PRO A N 1
ATOM 616 C CA . PRO A 1 87 ? -6.308 -6.051 -23.911 1.00 40.31 87 PRO A CA 1
ATOM 617 C C . PRO A 1 87 ? -7.564 -6.875 -23.599 1.00 40.31 87 PRO A C 1
ATOM 619 O O . PRO A 1 87 ? -8.647 -6.601 -24.096 1.00 40.31 87 PRO A O 1
ATOM 622 N N . THR A 1 88 ? -7.414 -7.980 -22.864 1.00 41.72 88 THR A N 1
ATOM 623 C CA . THR A 1 88 ? -8.180 -8.089 -21.649 1.00 41.72 88 THR A CA 1
ATOM 624 C C . THR A 1 88 ? -7.840 -6.785 -20.962 1.00 41.72 88 THR A C 1
ATOM 626 O O . THR A 1 88 ? -6.659 -6.525 -20.715 1.00 41.72 88 THR A O 1
ATOM 629 N N . PRO A 1 89 ? -8.809 -5.872 -20.848 1.00 43.41 89 PRO A N 1
ATOM 630 C CA . PRO A 1 89 ? -8.684 -4.847 -19.853 1.00 43.41 89 PRO A CA 1
ATOM 631 C C . PRO A 1 89 ? -8.442 -5.643 -18.571 1.00 43.41 89 PRO A C 1
ATOM 633 O O . PRO A 1 89 ? -9.374 -6.180 -17.999 1.00 43.41 89 PRO A O 1
ATOM 636 N N . ASP A 1 90 ? -7.191 -5.757 -18.148 1.00 51.31 90 ASP A N 1
ATOM 637 C CA . ASP A 1 90 ? -6.904 -5.719 -16.728 1.00 51.31 90 ASP A CA 1
ATOM 638 C C . ASP A 1 90 ? -7.054 -4.226 -16.396 1.00 51.31 90 ASP A C 1
ATOM 640 O O . ASP A 1 90 ? -6.093 -3.513 -16.114 1.00 51.31 90 ASP A O 1
ATOM 644 N N . ASP A 1 91 ? -8.268 -3.707 -16.635 1.00 63.59 91 ASP A N 1
ATOM 645 C CA . ASP A 1 91 ? -8.682 -2.403 -16.171 1.00 63.59 91 ASP A CA 1
ATOM 646 C C . ASP A 1 91 ? -8.484 -2.519 -14.674 1.00 63.59 91 ASP A C 1
ATOM 648 O O . ASP A 1 91 ? -8.930 -3.486 -14.057 1.00 63.59 91 ASP A O 1
ATOM 652 N N . GLU A 1 92 ? -7.747 -1.594 -14.079 1.00 65.56 92 GLU A N 1
ATOM 653 C CA . GLU A 1 92 ? -7.493 -1.637 -12.646 1.00 65.56 92 GLU A CA 1
ATOM 654 C C . GLU A 1 92 ? -8.820 -1.747 -11.862 1.00 65.56 92 GLU A C 1
ATOM 656 O O . GLU A 1 92 ? -8.864 -2.301 -10.763 1.00 65.56 92 GLU A O 1
ATOM 661 N N . THR A 1 93 ? -9.932 -1.311 -12.474 1.00 76.00 93 THR A N 1
ATOM 662 C CA . THR A 1 93 ? -11.296 -1.518 -11.982 1.00 76.00 93 THR A CA 1
ATOM 663 C C . THR A 1 93 ? -11.698 -2.977 -11.775 1.00 76.00 93 THR A C 1
ATOM 665 O O . THR A 1 93 ? -12.469 -3.247 -10.855 1.00 76.00 93 THR A O 1
ATOM 668 N N . ASP A 1 94 ? -11.197 -3.907 -12.587 1.00 81.06 94 ASP A N 1
ATOM 669 C CA . ASP A 1 94 ? -11.519 -5.338 -12.518 1.00 81.06 94 ASP A CA 1
ATOM 670 C C . ASP A 1 94 ? -10.863 -6.017 -11.309 1.00 81.06 94 ASP A C 1
ATOM 672 O O . ASP A 1 94 ? -11.328 -7.062 -10.856 1.00 81.06 94 ASP A O 1
ATOM 676 N N . HIS A 1 95 ? -9.854 -5.367 -10.728 1.00 90.31 95 HIS A N 1
ATOM 677 C CA . HIS A 1 95 ? -9.162 -5.810 -9.522 1.00 90.31 95 HIS A CA 1
ATOM 678 C C . HIS A 1 95 ? -9.677 -5.152 -8.241 1.00 90.31 95 HIS A C 1
ATOM 680 O O . HIS A 1 95 ? -9.232 -5.490 -7.144 1.00 90.31 95 HIS A O 1
ATOM 686 N N . ILE A 1 96 ? -10.629 -4.213 -8.330 1.00 92.25 96 ILE A N 1
ATOM 687 C CA . ILE A 1 96 ? -11.221 -3.581 -7.147 1.00 92.25 96 ILE A CA 1
ATOM 688 C C . ILE A 1 96 ? -12.152 -4.580 -6.450 1.00 92.25 96 ILE A C 1
ATOM 690 O O . ILE A 1 96 ? -13.335 -4.706 -6.772 1.00 92.25 96 ILE A O 1
ATOM 694 N N . VAL A 1 97 ? -11.642 -5.239 -5.410 1.00 93.38 97 VAL A N 1
ATOM 695 C CA . VAL A 1 97 ? -12.437 -6.135 -4.555 1.00 93.38 97 VAL A CA 1
ATOM 696 C C . VAL A 1 97 ? -13.335 -5.379 -3.580 1.00 93.38 97 VAL A C 1
ATOM 698 O O . VAL A 1 97 ? -14.368 -5.888 -3.130 1.00 93.38 97 VAL A O 1
ATOM 701 N N . TRP A 1 98 ? -12.969 -4.140 -3.242 1.00 95.19 98 TRP A N 1
ATOM 702 C CA . TRP A 1 98 ? -13.800 -3.281 -2.410 1.00 95.19 98 TRP A CA 1
ATOM 703 C C . TRP A 1 98 ? -13.522 -1.798 -2.643 1.00 95.19 98 TRP A C 1
ATOM 705 O O . TRP A 1 98 ? -12.375 -1.364 -2.694 1.00 95.19 98 TRP A O 1
ATOM 715 N N . LYS A 1 99 ? -14.595 -1.006 -2.686 1.00 95.69 99 LYS A N 1
ATOM 716 C CA . LYS A 1 99 ? -14.558 0.457 -2.747 1.00 95.69 99 LYS A CA 1
ATOM 717 C C . LYS A 1 99 ? -15.486 1.045 -1.694 1.00 95.69 99 LYS A C 1
ATOM 719 O O . LYS A 1 99 ? -16.588 0.528 -1.477 1.00 95.69 99 LYS A O 1
ATOM 724 N N . SER A 1 100 ? -15.062 2.125 -1.037 1.00 94.38 100 SER A N 1
ATOM 725 C CA . SER A 1 100 ? -15.927 2.839 -0.101 1.00 94.38 100 SER A CA 1
ATOM 726 C C . SER A 1 100 ? -17.182 3.361 -0.811 1.00 94.38 100 SER A C 1
ATOM 728 O O . SER A 1 100 ? -17.078 3.937 -1.890 1.00 94.38 100 SER A O 1
ATOM 730 N N . PRO A 1 101 ? -18.379 3.247 -0.204 1.00 94.56 101 PRO A N 1
ATOM 731 C CA . PRO A 1 101 ? -19.621 3.766 -0.784 1.00 94.56 101 PRO A CA 1
ATOM 732 C C . PRO A 1 101 ? -19.756 5.294 -0.656 1.00 94.56 101 PRO A C 1
ATOM 734 O O . PRO A 1 101 ? -20.819 5.847 -0.925 1.00 94.56 101 PRO A O 1
ATOM 737 N N . PHE A 1 102 ? -18.715 5.964 -0.168 1.00 92.00 102 PHE A N 1
ATOM 738 C CA . PHE A 1 102 ? -18.648 7.402 0.030 1.00 92.00 102 PHE A CA 1
ATOM 739 C C . PHE A 1 102 ? -17.435 7.956 -0.710 1.00 92.00 102 PHE A C 1
ATOM 741 O O . PHE A 1 102 ? -16.367 7.338 -0.702 1.00 92.00 102 PHE A O 1
ATOM 748 N N . ASP A 1 103 ? -17.599 9.147 -1.280 1.00 91.31 103 ASP A N 1
ATOM 749 C CA . ASP A 1 103 ? -16.490 9.900 -1.867 1.00 91.31 103 ASP A CA 1
ATOM 750 C C . ASP A 1 103 ? -15.594 10.465 -0.761 1.00 91.31 103 ASP A C 1
ATOM 752 O O . ASP A 1 103 ? -14.372 10.364 -0.829 1.00 91.31 103 ASP A O 1
ATOM 756 N N . VAL A 1 104 ? -16.219 11.016 0.289 1.00 94.94 104 VAL A N 1
ATOM 757 C CA . VAL A 1 104 ? -15.577 11.551 1.496 1.00 94.94 104 VAL A CA 1
ATOM 758 C C . VAL A 1 104 ? -16.432 11.213 2.721 1.00 94.94 104 VAL A C 1
ATOM 760 O O . VAL A 1 104 ? -17.643 11.432 2.717 1.00 94.94 104 VAL A O 1
ATOM 763 N N . GLN A 1 105 ? -15.805 10.728 3.791 1.00 95.88 105 GLN A N 1
ATOM 764 C CA . GLN A 1 105 ? -16.436 10.473 5.087 1.00 95.88 105 GLN A CA 1
ATOM 765 C C . GLN A 1 105 ? -15.696 11.228 6.191 1.00 95.88 105 GLN A C 1
ATOM 767 O O . GLN A 1 105 ? -14.482 11.105 6.321 1.00 95.88 105 GLN A O 1
ATOM 772 N N . GLU A 1 106 ? -16.444 11.967 7.009 1.00 96.12 106 GLU A N 1
ATOM 773 C CA . GLU A 1 106 ? -15.937 12.659 8.201 1.00 96.12 106 GLU A CA 1
ATOM 774 C C . GLU A 1 106 ? -16.091 11.779 9.454 1.00 96.12 106 GLU A C 1
ATOM 776 O O . GLU A 1 106 ? -17.096 11.075 9.625 1.00 96.12 106 GLU A O 1
ATOM 781 N N . PHE A 1 107 ? -15.107 11.847 10.347 1.00 94.81 107 PHE A N 1
ATOM 782 C CA . PHE A 1 107 ? -14.985 11.072 11.579 1.00 94.81 107 PHE A CA 1
ATOM 783 C C . PHE A 1 107 ? -14.669 12.010 12.744 1.00 94.81 107 PHE A C 1
ATOM 785 O O . PHE A 1 107 ? -13.723 12.793 12.693 1.00 94.81 107 PHE A O 1
ATOM 792 N N . ASP A 1 108 ? -15.422 11.907 13.837 1.00 93.44 108 ASP A N 1
ATOM 793 C CA . ASP A 1 108 ? -15.314 12.844 14.966 1.00 93.44 108 ASP A CA 1
ATOM 794 C C . ASP A 1 108 ? -14.411 12.357 16.113 1.00 93.44 108 ASP A C 1
ATOM 796 O O . ASP A 1 108 ? -14.331 12.998 17.158 1.00 93.44 108 ASP A O 1
ATOM 800 N N . GLY A 1 109 ? -13.747 11.205 15.964 1.00 91.06 109 GLY A N 1
ATOM 801 C CA . GLY A 1 109 ? -12.940 10.607 17.031 1.00 91.06 109 GLY A CA 1
ATOM 802 C C . GLY A 1 109 ? -13.718 9.948 18.170 1.00 91.06 109 GLY A C 1
ATOM 803 O O . GLY A 1 109 ? -13.096 9.438 19.101 1.00 91.06 109 GLY A O 1
ATOM 804 N N . THR A 1 110 ? -15.051 9.915 18.119 1.00 90.69 110 THR A N 1
ATOM 805 C CA . THR A 1 110 ? -15.905 9.282 19.145 1.00 90.69 110 THR A CA 1
ATOM 806 C C . THR A 1 110 ? -16.500 7.949 18.693 1.00 90.69 110 THR A C 1
ATOM 808 O O . THR A 1 110 ? -17.112 7.231 19.484 1.00 90.69 110 THR A O 1
ATOM 811 N N . GLY A 1 111 ? -16.315 7.611 17.416 1.00 88.12 111 GLY A N 1
ATOM 812 C CA . GLY A 1 111 ? -16.901 6.441 16.768 1.00 88.12 111 GLY A CA 1
ATOM 813 C C . GLY A 1 111 ? -18.056 6.769 15.832 1.00 88.12 111 GLY A C 1
ATOM 814 O O . GLY A 1 111 ? -18.477 5.903 15.063 1.00 88.12 111 GLY A O 1
ATOM 815 N N . LYS A 1 112 ? -18.538 8.016 15.828 1.00 90.00 112 LYS A N 1
ATOM 816 C CA . LYS A 1 112 ? -19.451 8.490 14.788 1.00 90.00 112 LYS A CA 1
ATOM 817 C C . LYS A 1 112 ? -18.720 8.528 13.443 1.00 90.00 112 LYS A C 1
ATOM 819 O O . LYS A 1 112 ? -17.537 8.854 13.378 1.00 90.00 112 LYS A O 1
ATOM 824 N N . GLY A 1 113 ? -19.426 8.162 12.375 1.00 88.44 113 GLY A N 1
ATOM 825 C CA . GLY A 1 113 ? -18.857 8.058 11.025 1.00 88.44 113 GLY A CA 1
ATOM 826 C C . GLY A 1 113 ? -18.101 6.753 10.766 1.00 88.44 113 GLY A C 1
ATOM 827 O O . GLY A 1 113 ? -17.831 6.432 9.616 1.00 88.44 113 GLY A O 1
ATOM 828 N N . CYS A 1 114 ? -17.812 5.953 11.800 1.00 92.50 114 CYS A N 1
ATOM 829 C CA . CYS A 1 114 ? -17.198 4.644 11.608 1.00 92.50 114 CYS A CA 1
ATOM 830 C C . CYS A 1 114 ? -18.149 3.692 10.888 1.00 92.50 114 CYS A C 1
ATOM 832 O O . CYS A 1 114 ? -19.324 3.579 11.246 1.00 92.50 114 CYS A O 1
ATOM 834 N N . CYS A 1 115 ? -17.611 2.941 9.934 1.00 93.62 115 CYS A N 1
ATOM 835 C CA . CYS A 1 115 ? -18.369 1.960 9.173 1.00 93.62 115 CYS A CA 1
ATOM 836 C C . CYS A 1 115 ? -17.956 0.548 9.586 1.00 93.62 115 CYS A C 1
ATOM 838 O O . CYS A 1 115 ? -16.786 0.289 9.877 1.00 93.62 115 CYS A O 1
ATOM 840 N N . GLN A 1 116 ? -18.926 -0.361 9.597 1.00 94.31 116 GLN A N 1
ATOM 841 C CA . GLN A 1 116 ? -18.709 -1.791 9.767 1.00 94.31 116 GLN A CA 1
ATOM 842 C C . GLN A 1 116 ? -19.252 -2.493 8.531 1.00 94.31 116 GLN A C 1
ATOM 844 O O . GLN A 1 116 ? -20.412 -2.301 8.168 1.00 94.31 116 GLN A O 1
ATOM 849 N N . TYR A 1 117 ? -18.418 -3.320 7.917 1.00 93.56 117 TYR A N 1
ATOM 850 C CA . TYR A 1 117 ? -18.773 -4.115 6.756 1.00 93.56 117 TYR A CA 1
ATOM 851 C C . TYR A 1 117 ? -18.801 -5.591 7.155 1.00 93.56 117 TYR A C 1
ATOM 853 O O . TYR A 1 117 ? -17.874 -6.049 7.833 1.00 93.56 117 TYR A O 1
ATOM 861 N N . PRO A 1 118 ? -19.850 -6.342 6.768 1.00 92.69 118 PRO A N 1
ATOM 862 C CA . PRO A 1 118 ? -19.875 -7.778 6.983 1.00 92.69 118 PRO A CA 1
ATOM 863 C C . PRO A 1 118 ? -18.672 -8.421 6.306 1.00 92.69 118 PRO A C 1
ATOM 865 O O . PRO A 1 118 ? -18.189 -7.924 5.289 1.00 92.69 118 PRO A O 1
ATOM 868 N N . HIS A 1 119 ? -18.210 -9.528 6.876 1.00 89.44 119 HIS A N 1
ATOM 869 C CA . HIS A 1 119 ? -17.129 -10.300 6.290 1.00 89.44 119 HIS A CA 1
ATOM 870 C C . HIS A 1 119 ? -17.431 -10.684 4.843 1.00 89.44 119 HIS A C 1
ATOM 872 O O . HIS A 1 119 ? -18.540 -11.140 4.547 1.00 89.44 119 HIS A O 1
ATOM 878 N N . LYS A 1 120 ? -16.411 -10.582 3.995 1.00 90.12 120 LYS A N 1
ATOM 879 C CA . LYS A 1 120 ? -16.354 -11.284 2.725 1.00 90.12 120 LYS A CA 1
ATOM 880 C C . LYS A 1 120 ? -14.969 -11.915 2.544 1.00 90.12 120 LYS A C 1
ATOM 882 O O . LYS A 1 120 ? -14.003 -11.305 3.013 1.00 90.12 120 LYS A O 1
ATOM 887 N N . PRO A 1 121 ? -14.869 -13.078 1.873 1.00 86.56 121 PRO A N 1
ATOM 888 C CA . PRO A 1 121 ? -13.587 -13.725 1.596 1.00 86.56 121 PRO A CA 1
ATOM 889 C C . PRO A 1 121 ? -12.593 -12.801 0.890 1.00 86.56 121 PRO A C 1
ATOM 891 O O . PRO A 1 121 ? -11.413 -12.823 1.203 1.00 86.56 121 PRO A O 1
ATOM 894 N N . GLU A 1 122 ? -13.074 -11.911 0.020 1.00 86.00 122 GLU A N 1
ATOM 895 C CA . GLU A 1 122 ? -12.216 -10.970 -0.717 1.00 86.00 122 GLU A CA 1
ATOM 896 C C . GLU A 1 122 ? -11.495 -9.940 0.182 1.00 86.00 122 GLU A C 1
ATOM 898 O O . GLU A 1 122 ? -10.616 -9.216 -0.273 1.00 86.00 122 GLU A O 1
ATOM 903 N N . TYR A 1 123 ? -11.861 -9.831 1.465 1.00 86.50 123 TYR A N 1
ATOM 904 C CA . TYR A 1 123 ? -11.178 -8.951 2.425 1.00 86.50 123 TYR A CA 1
ATOM 905 C C . TYR A 1 123 ? -10.042 -9.654 3.174 1.00 86.50 123 TYR A C 1
ATOM 907 O O . TYR A 1 123 ? -9.344 -9.023 3.986 1.00 86.50 123 TYR A O 1
ATOM 915 N N . ASP A 1 124 ? -9.918 -10.966 2.993 1.00 83.81 124 ASP A N 1
ATOM 916 C CA . ASP A 1 124 ? -8.846 -11.745 3.573 1.00 83.81 124 ASP A CA 1
ATOM 917 C C . ASP A 1 124 ? -7.594 -11.596 2.708 1.00 83.81 124 ASP A C 1
ATOM 919 O O . ASP A 1 124 ? -7.591 -11.824 1.504 1.00 83.81 124 ASP A O 1
ATOM 923 N N . ILE A 1 125 ? -6.511 -11.161 3.347 1.00 78.62 125 ILE A N 1
ATOM 924 C CA . ILE A 1 125 ? -5.216 -10.988 2.695 1.00 78.62 125 ILE A CA 1
ATOM 925 C C . ILE A 1 125 ? -4.537 -12.354 2.668 1.00 78.62 125 ILE A C 1
ATOM 927 O O . ILE A 1 125 ? -3.865 -12.730 3.633 1.00 78.62 125 ILE A O 1
ATOM 931 N N . GLU A 1 126 ? -4.774 -13.104 1.598 1.00 77.12 126 GLU A N 1
ATOM 932 C CA . GLU A 1 126 ? -4.152 -14.415 1.376 1.00 77.12 126 GLU A CA 1
ATOM 933 C C . GLU A 1 126 ? -2.972 -14.331 0.393 1.00 77.12 126 GLU A C 1
ATOM 935 O O . GLU A 1 126 ? -1.964 -15.009 0.602 1.00 77.12 126 GLU A O 1
ATOM 940 N N . ASP A 1 127 ? -3.049 -13.427 -0.590 1.00 83.31 127 ASP A N 1
ATOM 941 C CA . ASP A 1 127 ? -2.053 -13.235 -1.649 1.00 83.31 127 ASP A CA 1
ATOM 942 C C . ASP A 1 127 ? -1.578 -11.766 -1.735 1.00 83.31 127 ASP A C 1
ATOM 944 O O . ASP A 1 127 ? -1.323 -11.113 -0.715 1.00 83.31 127 ASP A O 1
ATOM 948 N N . GLU A 1 128 ? -1.359 -11.258 -2.947 1.00 88.00 128 GLU A N 1
ATOM 949 C CA . GLU A 1 128 ? -1.063 -9.855 -3.197 1.00 88.00 128 GLU A CA 1
ATOM 950 C C . GLU A 1 128 ? -2.304 -8.985 -3.032 1.00 88.00 128 GLU A C 1
ATOM 952 O O . GLU A 1 128 ? -3.432 -9.414 -3.253 1.00 88.00 128 GLU A O 1
ATOM 957 N N . PHE A 1 129 ? -2.087 -7.760 -2.571 1.00 90.94 129 PHE A N 1
ATOM 958 C CA . PHE A 1 129 ? -3.161 -6.791 -2.448 1.00 90.94 129 PHE A CA 1
ATOM 959 C C . PHE A 1 129 ? -2.600 -5.377 -2.454 1.00 90.94 129 PHE A C 1
ATOM 961 O O . PHE A 1 129 ? -1.440 -5.131 -2.094 1.00 90.94 129 PHE A O 1
ATOM 968 N N . THR A 1 130 ? -3.480 -4.434 -2.760 1.00 93.56 130 THR A N 1
ATOM 969 C CA . THR A 1 130 ? -3.219 -3.010 -2.606 1.00 93.56 130 THR A CA 1
ATOM 970 C C . THR A 1 130 ? -4.348 -2.349 -1.825 1.00 93.56 130 THR A C 1
ATOM 972 O O . THR A 1 130 ? -5.520 -2.609 -2.068 1.00 93.56 130 THR A O 1
ATOM 975 N N . ILE A 1 131 ? -4.010 -1.478 -0.874 1.00 94.62 131 ILE A N 1
ATOM 976 C CA . ILE A 1 131 ? -4.956 -0.546 -0.247 1.00 94.62 131 ILE A CA 1
ATOM 977 C C . ILE A 1 131 ? -4.529 0.858 -0.630 1.00 94.62 131 ILE A C 1
ATOM 979 O O . ILE A 1 131 ? -3.389 1.239 -0.366 1.00 94.62 131 ILE A O 1
ATOM 983 N N . ARG A 1 132 ? -5.445 1.655 -1.170 1.00 95.62 132 ARG A N 1
ATOM 984 C CA . ARG A 1 132 ? -5.192 3.061 -1.487 1.00 95.62 132 ARG A CA 1
ATOM 985 C C . ARG A 1 132 ? -6.305 3.950 -0.967 1.00 95.62 132 ARG A C 1
ATOM 987 O O . ARG A 1 132 ? -7.463 3.545 -0.947 1.00 95.62 132 ARG A O 1
ATOM 994 N N . MET A 1 133 ? -5.943 5.128 -0.472 1.00 96.69 133 MET A N 1
ATOM 995 C CA . MET A 1 133 ? -6.904 6.113 0.020 1.00 96.69 133 MET A CA 1
ATOM 996 C C . MET A 1 133 ? -6.289 7.494 0.187 1.00 96.69 133 MET A C 1
ATOM 998 O O . MET A 1 133 ? -5.075 7.651 0.323 1.00 96.69 133 MET A O 1
ATOM 1002 N N . TRP A 1 134 ? -7.174 8.475 0.294 1.00 95.62 134 TRP A N 1
ATOM 1003 C CA . TRP A 1 134 ? -6.874 9.809 0.784 1.00 95.62 134 TRP A CA 1
ATOM 1004 C C . TRP A 1 134 ? -7.377 9.977 2.216 1.00 95.62 134 TRP A C 1
ATOM 1006 O O . TRP A 1 134 ? -8.431 9.460 2.590 1.00 95.62 134 TRP A O 1
ATOM 1016 N N . PHE A 1 135 ? -6.646 10.724 3.037 1.00 95.25 135 PHE A N 1
ATOM 1017 C CA . PHE A 1 135 ? -7.090 11.076 4.381 1.00 95.25 135 PHE A CA 1
ATOM 1018 C C . PHE A 1 135 ? -6.636 12.476 4.790 1.00 95.25 135 PHE A C 1
ATOM 1020 O O . PHE A 1 135 ? -5.562 12.933 4.415 1.00 95.25 135 PHE A O 1
ATOM 1027 N N . ARG A 1 136 ? -7.447 13.140 5.610 1.00 93.12 136 ARG A N 1
ATOM 1028 C CA . ARG A 1 136 ? -7.106 14.349 6.359 1.00 93.12 136 ARG A CA 1
ATOM 1029 C C . ARG A 1 136 ? -7.327 14.047 7.824 1.00 93.12 136 ARG A C 1
ATOM 1031 O O . ARG A 1 136 ? -8.354 13.481 8.179 1.00 93.12 136 ARG A O 1
ATOM 1038 N N . ARG A 1 137 ? -6.402 14.439 8.689 1.00 90.56 137 ARG A N 1
ATOM 1039 C CA . ARG A 1 137 ? -6.585 14.270 10.130 1.00 90.56 137 ARG A CA 1
ATOM 1040 C C . ARG A 1 137 ? -6.749 15.607 10.827 1.00 90.56 137 ARG A C 1
ATOM 1042 O O . ARG A 1 137 ? -5.994 16.531 10.552 1.00 90.56 137 ARG A O 1
ATOM 1049 N N . ASP A 1 138 ? -7.667 15.668 11.780 1.00 90.12 138 ASP A N 1
ATOM 1050 C CA . ASP A 1 138 ? -8.000 16.912 12.477 1.00 90.12 138 ASP A CA 1
ATOM 1051 C C . ASP A 1 138 ? -7.436 16.966 13.909 1.00 90.12 138 ASP A C 1
ATOM 1053 O O . ASP A 1 138 ? -7.424 18.029 14.526 1.00 90.12 138 ASP A O 1
ATOM 1057 N N . VAL A 1 139 ? -6.972 15.836 14.463 1.00 85.25 139 VAL A N 1
ATOM 1058 C CA . VAL A 1 139 ? -6.437 15.767 15.835 1.00 85.25 139 VAL A CA 1
ATOM 1059 C C . VAL A 1 139 ? -5.221 14.849 15.937 1.00 85.25 139 VAL A C 1
ATOM 1061 O O . VAL A 1 139 ? -5.315 13.655 15.644 1.00 85.25 139 VAL A O 1
ATOM 1064 N N . PHE A 1 140 ? -4.129 15.363 16.507 1.00 79.88 140 PHE A N 1
ATOM 1065 C CA . PHE A 1 140 ? -3.027 14.561 17.049 1.00 79.88 140 PHE A CA 1
ATOM 1066 C C . PHE A 1 140 ? -3.485 13.720 18.250 1.00 79.88 140 PHE A C 1
ATOM 1068 O O . PHE A 1 140 ? -3.715 14.229 19.350 1.00 79.88 140 PHE A O 1
ATOM 1075 N N . ASN A 1 141 ? -3.568 12.401 18.076 1.00 74.81 141 ASN A N 1
ATOM 1076 C CA . ASN A 1 141 ? -3.756 11.469 19.185 1.00 74.81 141 ASN A CA 1
ATOM 1077 C C . ASN A 1 141 ? -2.804 10.264 19.058 1.00 74.81 141 ASN A C 1
ATOM 1079 O O . ASN A 1 141 ? -2.108 10.101 18.058 1.00 74.81 141 ASN A O 1
ATOM 1083 N N . LYS A 1 142 ? -2.724 9.430 20.104 1.00 77.88 142 LYS A N 1
ATOM 1084 C CA . LYS A 1 142 ? -1.705 8.371 20.169 1.00 77.88 142 LYS A CA 1
ATOM 1085 C C . LYS A 1 142 ? -1.855 7.314 19.072 1.00 77.88 142 LYS A C 1
ATOM 1087 O O . LYS A 1 142 ? -0.827 6.864 18.576 1.00 77.88 142 LYS A O 1
ATOM 1092 N N . GLU A 1 143 ? -3.077 6.895 18.739 1.00 89.75 143 GLU A N 1
ATOM 1093 C CA . GLU A 1 143 ? -3.358 5.821 17.774 1.00 89.75 143 GLU A CA 1
ATOM 1094 C C . GLU A 1 143 ? -4.755 6.017 17.156 1.00 89.75 143 GLU A C 1
ATOM 1096 O O . GLU A 1 143 ? -5.763 5.982 17.868 1.00 89.75 143 GLU A O 1
ATOM 1101 N N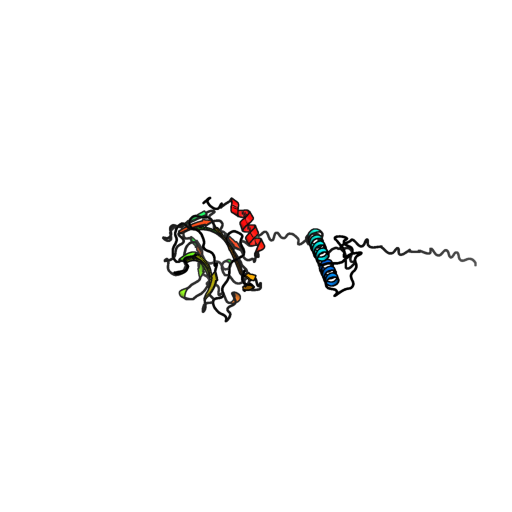 . GLN A 1 144 ? -4.816 6.167 15.831 1.00 92.25 144 GLN A N 1
ATOM 1102 C CA . GLN A 1 144 ? -6.055 6.224 15.048 1.00 92.25 144 GLN A CA 1
ATOM 1103 C C . GLN A 1 144 ? -6.030 5.185 13.935 1.00 92.25 144 GLN A C 1
ATOM 1105 O O . GLN A 1 144 ? -4.987 4.941 13.338 1.00 92.25 144 GLN A O 1
ATOM 1110 N N . PHE A 1 145 ? -7.179 4.591 13.633 1.00 94.25 145 PHE A N 1
ATOM 1111 C CA . PHE A 1 145 ? -7.282 3.474 12.697 1.00 94.25 145 PHE A CA 1
ATOM 1112 C C . PHE A 1 145 ? -8.034 3.900 11.449 1.00 94.25 145 PHE A C 1
ATOM 1114 O O . PHE A 1 145 ? -9.177 4.339 11.554 1.00 94.25 145 PHE A O 1
ATOM 1121 N N . PHE A 1 146 ? -7.408 3.719 10.289 1.00 95.19 146 PHE A N 1
ATOM 1122 C CA . PHE A 1 146 ? -8.040 3.973 9.000 1.00 95.19 146 PHE A CA 1
ATOM 1123 C C . PHE A 1 146 ? -8.966 2.819 8.637 1.00 95.19 146 PHE A C 1
ATOM 1125 O O . PHE A 1 146 ? -10.174 2.991 8.517 1.00 95.19 146 PHE A O 1
ATOM 1132 N N . ILE A 1 147 ? -8.395 1.620 8.548 1.00 95.06 147 ILE A N 1
ATOM 1133 C CA . ILE A 1 147 ? -9.079 0.399 8.134 1.00 95.06 147 ILE A CA 1
ATOM 1134 C C . ILE A 1 147 ? -8.524 -0.785 8.923 1.00 95.06 147 ILE A C 1
ATOM 1136 O O . ILE A 1 147 ? -7.333 -0.839 9.241 1.00 95.06 147 ILE A O 1
ATOM 1140 N N . SER A 1 148 ? -9.384 -1.722 9.310 1.00 93.44 148 SER A N 1
ATOM 1141 C CA . SER A 1 148 ? -8.951 -2.930 10.010 1.00 93.44 148 SER A CA 1
ATOM 1142 C C . SER A 1 148 ? -9.890 -4.108 9.784 1.00 93.44 148 SER A C 1
ATOM 1144 O O . SER A 1 148 ? -11.104 -3.936 9.742 1.00 93.44 148 SER A O 1
ATOM 1146 N N . ASN A 1 149 ? -9.329 -5.309 9.704 1.00 90.81 149 ASN A N 1
ATOM 1147 C CA . ASN A 1 149 ? -10.060 -6.570 9.620 1.00 90.81 149 ASN A CA 1
ATOM 1148 C C . ASN A 1 149 ? -9.311 -7.593 10.478 1.00 90.81 149 ASN A C 1
ATOM 1150 O O . ASN A 1 149 ? -8.160 -7.909 10.193 1.00 90.81 149 ASN A O 1
ATOM 1154 N N . GLY A 1 150 ? -9.911 -8.086 11.565 1.00 87.44 150 GLY A N 1
ATOM 1155 C CA . GLY A 1 150 ? -9.211 -9.051 12.410 1.00 87.44 150 GLY A CA 1
ATOM 1156 C C . GLY A 1 150 ? -9.686 -9.194 13.851 1.00 87.44 150 GLY A C 1
ATOM 1157 O O . GLY A 1 150 ? -10.737 -8.709 14.273 1.00 87.44 150 GLY A O 1
ATOM 1158 N N . ASN A 1 151 ? -8.858 -9.886 14.635 1.00 84.06 151 ASN A N 1
ATOM 1159 C CA . ASN A 1 151 ? -8.977 -10.037 16.078 1.00 84.06 151 ASN A CA 1
ATOM 1160 C C . ASN A 1 151 ? -7.620 -9.973 16.755 1.00 84.06 151 ASN A C 1
ATOM 1162 O O . ASN A 1 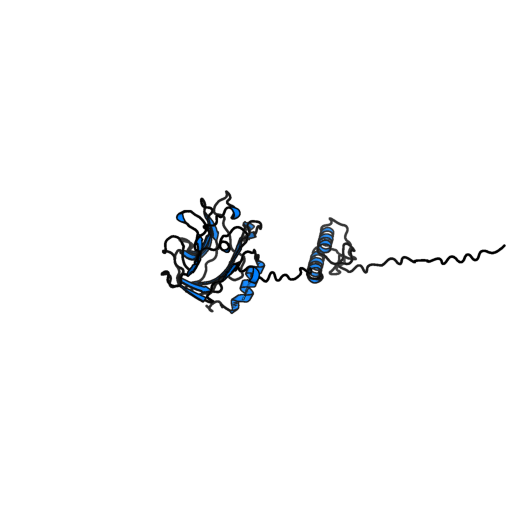151 ? -6.830 -10.910 16.746 1.00 84.06 151 ASN A O 1
ATOM 1166 N N . TRP A 1 152 ? -7.408 -8.877 17.458 1.00 79.56 152 TRP A N 1
ATOM 1167 C CA . TRP A 1 152 ? -6.136 -8.485 18.036 1.00 79.56 152 TRP A CA 1
ATOM 1168 C C . TRP A 1 152 ? -5.839 -9.262 19.304 1.00 79.56 152 TRP A C 1
ATOM 1170 O O . TRP A 1 152 ? -4.689 -9.605 19.557 1.00 79.56 152 TRP A O 1
ATOM 1180 N N . LYS A 1 153 ? -6.879 -9.626 20.069 1.00 82.75 153 LYS A N 1
ATOM 1181 C CA . LYS A 1 153 ? -6.729 -10.531 21.218 1.00 82.75 153 LYS A CA 1
ATOM 1182 C C . LYS A 1 153 ? -6.165 -11.878 20.771 1.00 82.75 153 LYS A C 1
ATOM 1184 O O . LYS A 1 153 ? -5.396 -12.487 21.506 1.00 82.75 153 LYS A O 1
ATOM 1189 N N . LYS A 1 154 ? -6.511 -12.308 19.555 1.00 85.19 154 LYS A N 1
ATOM 1190 C CA . LYS A 1 154 ? -5.954 -13.498 18.908 1.00 85.19 154 LYS A CA 1
ATOM 1191 C C . LYS A 1 154 ? -4.763 -13.202 17.997 1.00 85.19 154 LYS A C 1
ATOM 1193 O O . LYS A 1 154 ? -4.200 -14.152 17.487 1.00 85.19 154 LYS A O 1
ATOM 1198 N N . LYS A 1 155 ? -4.377 -11.936 17.798 1.00 84.88 155 LYS A N 1
ATOM 1199 C CA . LYS A 1 155 ? -3.374 -11.497 16.812 1.00 84.88 155 LYS A CA 1
ATOM 1200 C C . LYS A 1 155 ? -3.647 -12.042 15.403 1.00 84.88 155 LYS A C 1
ATOM 1202 O O . LYS A 1 155 ? -2.729 -12.513 14.753 1.00 84.88 155 LYS A O 1
ATOM 1207 N N . LEU A 1 156 ? -4.901 -12.033 14.968 1.00 86.06 156 LEU A N 1
ATOM 1208 C CA . LEU A 1 156 ? -5.334 -12.481 13.641 1.00 86.06 156 LEU A CA 1
ATOM 1209 C C . LEU A 1 156 ? -5.791 -11.287 12.804 1.00 86.06 156 LEU A C 1
ATOM 1211 O O . LEU A 1 156 ? -6.452 -10.402 13.350 1.00 86.06 156 LEU A O 1
ATOM 1215 N N . GLY A 1 157 ? -5.492 -11.298 11.506 1.00 86.88 157 GLY A N 1
ATOM 1216 C CA . GLY A 1 157 ? -5.919 -10.277 10.547 1.00 86.88 157 GLY A CA 1
ATOM 1217 C C . GLY A 1 157 ? -4.922 -9.129 10.391 1.00 86.88 157 GLY A C 1
ATOM 1218 O O . GLY A 1 157 ? -3.728 -9.295 10.631 1.00 86.88 157 GLY A O 1
ATOM 1219 N N . TRP A 1 158 ? -5.404 -7.959 9.990 1.00 90.00 158 TRP A N 1
ATOM 1220 C CA . TRP A 1 158 ? -4.588 -6.811 9.616 1.00 90.00 158 TRP A CA 1
ATOM 1221 C C . TRP A 1 158 ? -5.245 -5.473 9.985 1.00 90.00 158 TRP A C 1
ATOM 1223 O O . TRP A 1 158 ? -6.439 -5.387 10.292 1.00 90.00 158 TRP A O 1
ATOM 1233 N N . ARG A 1 159 ? -4.447 -4.404 10.011 1.00 92.00 159 ARG A N 1
ATOM 1234 C CA . ARG A 1 159 ? -4.920 -3.037 10.279 1.00 92.00 159 ARG A CA 1
ATOM 1235 C C . ARG A 1 159 ? -3.958 -1.995 9.733 1.00 92.00 159 ARG A C 1
ATOM 1237 O O . ARG A 1 159 ? -2.749 -2.154 9.847 1.00 92.00 159 ARG A O 1
ATOM 1244 N N . LEU A 1 160 ? -4.508 -0.901 9.230 1.00 93.44 160 LEU A N 1
ATOM 1245 C CA . LEU A 1 160 ? -3.786 0.290 8.809 1.00 93.44 160 LEU A CA 1
ATOM 1246 C C . LEU A 1 160 ? -4.143 1.431 9.759 1.00 93.44 160 LEU A C 1
ATOM 1248 O O . LEU A 1 160 ? -5.319 1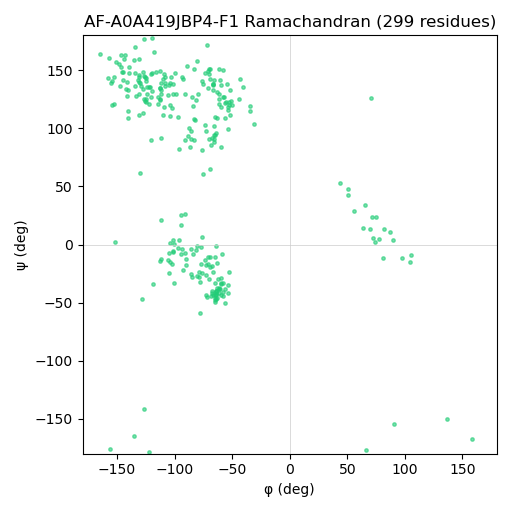.725 9.993 1.00 93.44 160 LEU A O 1
ATOM 1252 N N . MET A 1 161 ? -3.131 2.054 10.349 1.00 93.62 161 MET A N 1
ATOM 1253 C CA . MET A 1 161 ? -3.303 3.045 11.405 1.00 93.62 161 MET A CA 1
ATOM 1254 C C . MET A 1 161 ? -2.267 4.158 11.308 1.00 93.62 161 MET A C 1
ATOM 1256 O O . MET A 1 161 ? -1.203 3.971 10.728 1.00 93.62 161 MET A O 1
ATOM 1260 N N . VAL A 1 162 ? -2.555 5.301 11.918 1.00 91.25 162 VAL A N 1
ATOM 1261 C CA . VAL A 1 162 ? -1.567 6.342 12.205 1.00 91.25 162 VAL A CA 1
ATOM 1262 C C . VAL A 1 162 ? -1.299 6.366 13.701 1.00 91.25 162 VAL A C 1
ATOM 1264 O O . VAL A 1 162 ? -2.209 6.254 14.526 1.00 91.25 162 VAL A O 1
ATOM 1267 N N . LYS A 1 163 ? -0.024 6.468 14.058 1.00 88.19 163 LYS A N 1
ATOM 1268 C CA . LYS A 1 163 ? 0.446 6.412 15.434 1.00 88.19 163 LYS A CA 1
ATOM 1269 C C . LYS A 1 163 ? 1.451 7.510 15.706 1.00 88.19 163 LYS A C 1
ATOM 1271 O O . LYS A 1 163 ? 2.402 7.692 14.951 1.00 88.19 163 LYS A O 1
ATOM 1276 N N . GLN A 1 164 ? 1.300 8.156 16.854 1.00 83.94 164 GLN A N 1
ATOM 1277 C CA . GLN A 1 164 ? 2.308 9.065 17.374 1.00 83.94 164 GLN A CA 1
ATOM 1278 C C . GLN A 1 164 ? 3.438 8.270 18.041 1.00 83.94 164 GLN A C 1
ATOM 1280 O O . GLN A 1 164 ? 3.206 7.408 18.902 1.00 83.94 164 GLN A O 1
ATOM 1285 N N . THR A 1 165 ? 4.685 8.561 17.677 1.00 77.00 165 THR A N 1
ATOM 1286 C CA . THR A 1 165 ? 5.847 7.991 18.360 1.00 77.00 165 THR A CA 1
ATOM 1287 C C . THR A 1 165 ? 5.996 8.578 19.762 1.00 77.00 165 THR A C 1
ATOM 1289 O O . THR A 1 165 ? 5.586 9.699 20.067 1.00 77.00 165 THR A O 1
ATOM 1292 N N . LYS A 1 166 ? 6.567 7.783 20.673 1.00 75.44 166 LYS A N 1
ATOM 1293 C CA . LYS A 1 166 ? 6.829 8.233 22.044 1.00 75.44 166 LYS A CA 1
ATOM 1294 C C . LYS A 1 166 ? 7.936 9.293 22.044 1.00 75.44 166 LYS A C 1
ATOM 1296 O O . LYS A 1 166 ? 8.843 9.246 21.219 1.00 75.44 166 LYS A O 1
ATOM 1301 N N . SER A 1 167 ? 7.881 10.189 23.030 1.00 65.75 167 SER A N 1
ATOM 1302 C CA . SER A 1 167 ? 8.965 11.124 23.367 1.00 65.75 167 SER A CA 1
ATOM 1303 C C . SER A 1 167 ? 10.346 10.430 23.356 1.00 65.75 167 SE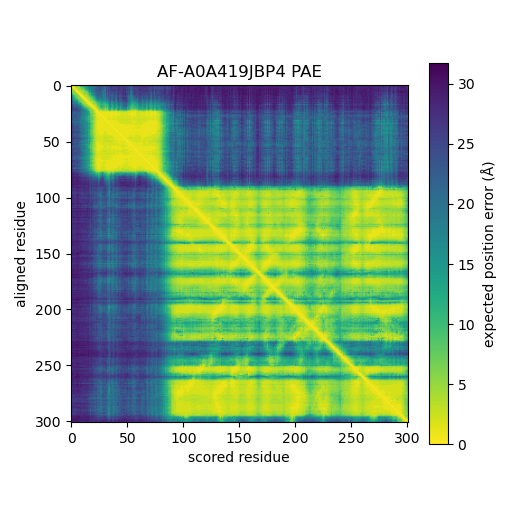R A C 1
ATOM 1305 O O . SER A 1 167 ? 10.428 9.272 23.784 1.00 65.75 167 SER A O 1
ATOM 1307 N N . PRO A 1 168 ? 11.423 11.097 22.884 1.00 65.06 168 PRO A N 1
ATOM 1308 C CA . PRO A 1 168 ? 11.503 12.525 22.535 1.00 65.06 168 PRO A CA 1
ATOM 1309 C C . PRO A 1 168 ? 11.152 12.849 21.080 1.00 65.06 168 PRO A C 1
ATOM 1311 O O . PRO A 1 168 ? 10.844 13.993 20.767 1.00 65.06 168 PRO A O 1
ATOM 1314 N N . TYR A 1 169 ? 11.169 11.856 20.196 1.00 57.53 169 TYR A N 1
ATOM 1315 C CA . TYR A 1 169 ? 10.865 12.055 18.788 1.00 57.53 169 TYR A CA 1
ATOM 1316 C C . TYR A 1 169 ? 9.354 11.953 18.622 1.00 57.53 169 TYR A C 1
ATOM 1318 O O . TYR A 1 169 ? 8.837 10.854 18.487 1.00 57.53 169 TYR A O 1
ATOM 1326 N N . GLN A 1 170 ? 8.633 13.066 18.729 1.00 68.25 170 GLN A N 1
ATOM 1327 C CA . GLN A 1 170 ? 7.199 13.122 18.445 1.00 68.25 170 GLN A CA 1
ATOM 1328 C C . GLN A 1 170 ? 7.014 13.386 16.956 1.00 68.25 170 GLN A C 1
ATOM 1330 O O . GLN A 1 170 ? 6.875 14.522 16.522 1.00 68.25 170 GLN A O 1
ATOM 1335 N N . TYR A 1 171 ? 7.065 12.322 16.174 1.00 74.44 171 TYR A N 1
ATOM 1336 C CA . TYR A 1 171 ? 6.570 12.337 14.813 1.00 74.44 171 TYR A CA 1
ATOM 1337 C C . TYR A 1 171 ? 5.506 11.258 14.698 1.00 74.44 171 TYR A C 1
ATOM 1339 O O . TYR A 1 171 ? 5.130 10.594 15.669 1.00 74.44 171 TYR A O 1
ATOM 1347 N N . GLU A 1 172 ? 4.971 11.120 13.506 1.00 79.00 172 GLU A N 1
ATOM 1348 C CA . GLU A 1 172 ? 3.872 10.215 13.263 1.00 79.00 172 GLU A CA 1
ATOM 1349 C C . GLU A 1 172 ? 4.269 9.187 12.258 1.00 79.00 172 GLU A C 1
ATOM 1351 O O . GLU A 1 172 ? 5.094 9.434 11.386 1.00 79.00 172 GLU A O 1
ATOM 1356 N N . GLN A 1 173 ? 3.709 8.011 12.441 1.00 86.31 173 GLN A N 1
ATOM 1357 C CA . GLN A 1 173 ? 3.992 6.877 11.607 1.00 86.31 173 GLN A CA 1
ATOM 1358 C C . GLN A 1 173 ? 2.660 6.364 11.124 1.00 86.31 173 GLN A C 1
ATOM 1360 O O . GLN A 1 173 ? 1.791 6.041 11.939 1.00 86.31 173 GLN A O 1
ATOM 1365 N N . ILE A 1 174 ? 2.514 6.242 9.811 1.00 89.31 174 ILE A N 1
ATOM 1366 C CA . ILE A 1 174 ? 1.591 5.236 9.326 1.00 89.31 174 ILE A CA 1
ATOM 1367 C C . ILE A 1 174 ? 2.181 3.894 9.702 1.00 89.31 174 ILE A C 1
ATOM 1369 O O . ILE A 1 174 ? 3.387 3.688 9.579 1.00 89.31 174 ILE A O 1
ATOM 1373 N N . GLN A 1 175 ? 1.332 2.999 10.170 1.00 89.19 175 GLN A N 1
ATOM 1374 C CA . GLN A 1 175 ? 1.683 1.642 10.489 1.00 89.19 175 GLN A CA 1
ATOM 1375 C C . GLN A 1 175 ? 0.636 0.699 9.893 1.00 89.19 175 GLN A C 1
ATOM 1377 O O . GLN A 1 175 ? -0.560 0.860 10.130 1.00 89.19 175 GLN A O 1
ATOM 1382 N N . PHE A 1 176 ? 1.090 -0.291 9.136 1.00 89.69 176 PHE A N 1
ATOM 1383 C CA . PHE A 1 176 ? 0.292 -1.434 8.720 1.00 89.69 176 PHE A CA 1
ATOM 1384 C C . PHE A 1 176 ? 0.714 -2.633 9.569 1.00 89.69 176 PHE A C 1
ATOM 1386 O O . PHE A 1 176 ? 1.887 -2.996 9.566 1.00 89.69 176 PHE A O 1
ATOM 1393 N N . ASP A 1 177 ? -0.207 -3.218 10.328 1.00 87.56 177 ASP A N 1
ATOM 1394 C CA . ASP A 1 177 ? 0.051 -4.403 11.145 1.00 87.56 177 ASP A CA 1
ATOM 1395 C C . ASP A 1 177 ? -0.650 -5.613 10.572 1.00 87.56 177 ASP A C 1
ATOM 1397 O O . ASP A 1 177 ? -1.777 -5.517 10.091 1.00 87.56 177 ASP A O 1
ATOM 1401 N N . VAL A 1 178 ? -0.011 -6.765 10.732 1.00 84.81 178 VAL A N 1
ATOM 1402 C CA . VAL A 1 178 ? -0.502 -8.046 10.252 1.00 84.81 178 VAL A CA 1
ATOM 1403 C C . VAL A 1 178 ? -0.213 -9.140 11.279 1.00 84.81 178 VAL A C 1
ATOM 1405 O O . VAL A 1 178 ? 0.895 -9.234 11.813 1.00 84.81 178 VAL A O 1
ATOM 1408 N N . GLY A 1 179 ? -1.214 -9.961 11.581 1.00 83.81 179 GLY A N 1
ATOM 1409 C CA . GLY A 1 179 ? -1.168 -10.999 12.603 1.00 83.81 179 GLY A CA 1
ATOM 1410 C C . GLY A 1 179 ? -1.502 -12.397 12.072 1.00 83.81 179 GLY A C 1
ATOM 1411 O O . GLY A 1 179 ? -2.483 -12.588 11.357 1.00 83.81 179 GLY A O 1
ATOM 1412 N N . ASP A 1 180 ? -0.704 -13.385 12.484 1.00 80.62 180 ASP A N 1
ATOM 1413 C CA . ASP A 1 180 ? -0.779 -14.807 12.084 1.00 80.62 180 ASP A CA 1
ATOM 1414 C C . ASP A 1 180 ? -1.458 -15.714 13.145 1.00 80.62 180 ASP A C 1
ATOM 1416 O O . ASP A 1 180 ? -1.506 -16.943 13.035 1.00 80.62 180 ASP A O 1
ATOM 1420 N N . GLY A 1 181 ? -1.953 -15.124 14.236 1.00 81.44 181 GLY A N 1
ATOM 1421 C CA . GLY A 1 181 ? -2.495 -15.828 15.399 1.00 81.44 181 GLY A CA 1
ATOM 1422 C C . GLY A 1 181 ? -1.522 -15.987 16.575 1.00 81.44 181 GLY A C 1
ATOM 1423 O O . GLY A 1 181 ? -1.922 -16.380 17.673 1.00 81.44 181 GLY A O 1
ATOM 1424 N N . LYS A 1 182 ? -0.232 -15.709 16.370 1.00 81.69 182 LYS A N 1
ATOM 1425 C CA . LYS A 1 182 ? 0.863 -15.909 17.337 1.00 81.69 182 LYS A CA 1
ATOM 1426 C C . LYS A 1 182 ? 1.704 -14.644 17.509 1.00 81.69 182 LYS A C 1
ATOM 1428 O O . LYS A 1 182 ? 1.972 -14.213 18.639 1.00 81.69 182 LYS A O 1
ATOM 1433 N N . ASN A 1 183 ? 2.082 -14.036 16.396 1.00 79.31 183 ASN A N 1
ATOM 1434 C CA . ASN A 1 183 ? 2.957 -12.888 16.250 1.00 79.31 183 ASN A CA 1
ATOM 1435 C C . ASN A 1 183 ? 2.216 -11.715 15.608 1.00 79.31 183 ASN A C 1
ATOM 1437 O O . ASN A 1 183 ? 1.127 -11.853 15.059 1.00 79.31 183 ASN A O 1
ATOM 1441 N N . LEU A 1 184 ? 2.837 -10.545 15.711 1.00 74.31 184 LEU A N 1
ATOM 1442 C CA . LEU A 1 184 ? 2.423 -9.338 15.016 1.00 74.31 184 LEU A CA 1
ATOM 1443 C C . LEU A 1 184 ? 3.619 -8.846 14.224 1.00 74.31 184 LEU A C 1
ATOM 1445 O O . LEU A 1 184 ? 4.677 -8.594 14.800 1.00 74.31 184 LEU A O 1
ATOM 1449 N N . ASN A 1 185 ? 3.434 -8.726 12.923 1.00 75.88 185 ASN A N 1
ATOM 1450 C CA . ASN A 1 185 ? 4.356 -8.052 12.035 1.00 75.88 185 ASN A CA 1
ATOM 1451 C C . ASN A 1 185 ? 3.815 -6.653 11.781 1.00 75.88 185 ASN A C 1
ATOM 1453 O O . ASN A 1 185 ? 2.603 -6.450 11.774 1.00 75.88 185 ASN A O 1
ATOM 1457 N N . TYR A 1 186 ? 4.708 -5.690 11.598 1.00 78.31 186 TYR A N 1
ATOM 1458 C CA . TYR A 1 186 ? 4.311 -4.330 11.284 1.00 78.31 186 TYR A CA 1
ATOM 1459 C C . TYR A 1 186 ? 5.226 -3.721 10.233 1.00 78.31 186 TYR A C 1
ATOM 1461 O O . TYR A 1 186 ? 6.397 -4.081 10.121 1.00 78.31 186 TYR A O 1
ATOM 1469 N N . TYR A 1 187 ? 4.669 -2.779 9.491 1.00 74.38 187 TYR A N 1
ATOM 1470 C CA . TYR A 1 187 ? 5.275 -1.992 8.427 1.00 74.38 187 TYR A CA 1
ATOM 1471 C C . TYR A 1 187 ? 4.999 -0.537 8.791 1.00 74.38 187 TYR A C 1
ATOM 1473 O O . TYR A 1 187 ? 3.882 -0.250 9.206 1.00 74.38 187 TYR A O 1
ATOM 1481 N N . LYS A 1 188 ? 5.973 0.378 8.728 1.00 78.44 188 LYS A N 1
ATOM 1482 C CA . LYS A 1 188 ? 5.745 1.746 9.221 1.00 78.44 188 LYS A CA 1
ATOM 1483 C C . LYS A 1 188 ? 6.485 2.825 8.448 1.00 78.44 188 LYS A C 1
ATOM 1485 O O . LYS A 1 188 ? 7.559 2.570 7.932 1.00 78.44 188 LYS A O 1
ATOM 1490 N N . THR A 1 189 ? 5.972 4.048 8.420 1.00 73.25 189 THR A N 1
ATOM 1491 C CA . THR A 1 189 ? 6.718 5.197 7.884 1.00 73.25 189 THR A CA 1
ATOM 1492 C C . THR A 1 189 ? 7.706 5.746 8.921 1.00 73.25 189 THR A C 1
ATOM 1494 O O . THR A 1 189 ? 7.563 5.526 10.126 1.00 73.25 189 THR A O 1
ATOM 1497 N N . LEU A 1 190 ? 8.749 6.456 8.468 1.00 62.41 190 LEU A N 1
ATOM 1498 C CA . LEU A 1 190 ? 9.654 7.222 9.346 1.00 62.41 190 LEU A CA 1
ATOM 1499 C C . LEU A 1 190 ? 9.368 8.727 9.357 1.00 62.41 190 LEU A C 1
ATOM 1501 O O . LEU A 1 190 ? 10.002 9.446 10.125 1.00 62.41 190 LEU A O 1
ATOM 1505 N N . GLN A 1 191 ? 8.452 9.205 8.516 1.00 67.62 191 GLN A N 1
ATOM 1506 C CA . GLN A 1 191 ? 8.173 10.626 8.364 1.00 67.62 191 GLN A CA 1
ATOM 1507 C C . GLN A 1 191 ? 6.825 10.986 8.971 1.00 67.62 191 GLN A C 1
ATOM 1509 O O . GLN A 1 191 ? 5.856 10.247 8.803 1.00 67.62 191 GLN A O 1
ATOM 1514 N N . GLY A 1 192 ? 6.806 12.137 9.644 1.00 65.81 192 GLY A N 1
ATOM 1515 C CA . GLY A 1 192 ? 5.605 12.714 10.223 1.00 65.81 192 GLY A CA 1
ATOM 1516 C C . GLY A 1 192 ? 4.613 13.156 9.156 1.00 65.81 192 GLY A C 1
ATOM 1517 O O . GLY A 1 192 ? 4.988 13.744 8.144 1.00 65.81 192 GLY A O 1
ATOM 1518 N N . ILE A 1 193 ? 3.352 12.871 9.436 1.00 77.56 193 ILE A N 1
ATOM 1519 C CA . ILE A 1 193 ? 2.189 13.427 8.761 1.00 77.56 193 ILE A CA 1
ATOM 1520 C C . ILE A 1 193 ? 1.889 14.783 9.398 1.00 77.56 193 ILE A C 1
ATOM 1522 O O . ILE A 1 193 ? 2.217 15.021 10.564 1.00 77.56 193 ILE A O 1
ATOM 1526 N N . THR A 1 194 ? 1.317 15.699 8.623 1.00 75.81 194 THR A N 1
ATOM 1527 C CA . THR A 1 194 ? 0.892 17.003 9.134 1.00 75.81 194 THR A CA 1
ATOM 1528 C C . THR A 1 194 ? -0.609 17.014 9.359 1.00 75.81 194 THR A C 1
ATOM 1530 O O . THR A 1 194 ? -1.369 16.538 8.521 1.00 75.81 194 THR A O 1
ATOM 1533 N N . ASP A 1 195 ? -1.042 17.597 10.472 1.00 75.88 195 ASP A N 1
ATOM 1534 C CA . ASP A 1 195 ? -2.466 17.803 10.728 1.00 75.88 195 ASP A CA 1
ATOM 1535 C C . ASP A 1 195 ? -3.109 18.706 9.672 1.00 75.88 195 ASP A C 1
ATOM 1537 O O . ASP A 1 195 ? -2.482 19.611 9.121 1.00 75.88 195 ASP A O 1
ATOM 1541 N N . SER A 1 196 ? -4.404 18.477 9.454 1.00 84.25 196 SER A N 1
ATOM 1542 C CA . SER A 1 196 ? -5.314 19.295 8.648 1.00 84.25 196 SER A CA 1
ATOM 1543 C C . SER A 1 196 ? -4.985 19.377 7.151 1.00 84.25 196 SER A C 1
ATOM 1545 O O . SER A 1 196 ? -5.563 20.205 6.442 1.00 84.25 196 SER A O 1
ATOM 1547 N N . LYS A 1 197 ? -4.105 18.502 6.647 1.00 89.31 197 LYS A N 1
ATOM 1548 C CA . LYS A 1 197 ? -3.817 18.348 5.214 1.00 89.31 197 LYS A CA 1
ATOM 1549 C C . LYS A 1 197 ? -4.297 17.005 4.690 1.00 89.31 197 LYS A C 1
ATOM 1551 O O . LYS A 1 197 ? -4.321 16.023 5.430 1.00 89.31 197 LYS A O 1
ATOM 1556 N N . TRP A 1 198 ? -4.683 16.994 3.418 1.00 93.06 198 TRP A N 1
ATOM 1557 C CA . TRP A 1 198 ? -4.912 15.759 2.684 1.00 93.06 198 TRP A CA 1
ATOM 1558 C C . TRP A 1 198 ? -3.583 15.066 2.410 1.00 93.06 198 TRP A C 1
ATOM 1560 O O . TRP A 1 198 ? -2.614 15.704 2.000 1.00 93.06 198 TRP A O 1
ATOM 1570 N N . HIS A 1 199 ? -3.577 13.764 2.650 1.00 92.25 199 HIS A N 1
ATOM 1571 C CA . HIS A 1 199 ? -2.474 12.860 2.401 1.00 92.25 199 HIS A CA 1
ATOM 1572 C C . HIS A 1 199 ? -2.985 11.658 1.617 1.00 92.25 199 HIS A C 1
ATOM 1574 O O . HIS A 1 199 ? -4.055 11.124 1.920 1.00 92.25 199 HIS A O 1
ATOM 1580 N N . CYS A 1 200 ? -2.207 11.222 0.636 1.00 93.00 200 CYS A N 1
ATOM 1581 C CA . CYS A 1 200 ? -2.463 10.008 -0.119 1.00 93.00 200 CYS A CA 1
ATOM 1582 C C . CYS A 1 200 ? -1.605 8.892 0.442 1.00 93.00 200 CYS A C 1
ATOM 1584 O O . CYS A 1 200 ? -0.388 9.044 0.554 1.00 93.00 200 CYS A O 1
ATOM 1586 N N . ILE A 1 201 ? -2.218 7.754 0.737 1.00 92.88 201 ILE A N 1
ATOM 1587 C CA . ILE A 1 201 ? -1.492 6.546 1.087 1.00 92.88 201 ILE A CA 1
ATOM 1588 C C . ILE A 1 201 ? -1.834 5.414 0.137 1.00 92.88 201 ILE A C 1
ATOM 1590 O O . ILE A 1 201 ? -3.003 5.142 -0.124 1.00 92.88 201 ILE A O 1
ATOM 1594 N N . VAL A 1 202 ? -0.789 4.714 -0.295 1.00 92.38 202 VAL A N 1
ATOM 1595 C CA . VAL A 1 202 ? -0.889 3.432 -0.984 1.00 92.38 202 VAL A CA 1
ATOM 1596 C C . VAL A 1 202 ? -0.051 2.411 -0.222 1.00 92.38 202 VAL A C 1
ATOM 1598 O O . VAL A 1 202 ? 1.130 2.631 0.054 1.00 92.38 202 VAL A O 1
ATOM 1601 N N . VAL A 1 203 ? -0.673 1.301 0.152 1.00 91.38 203 VAL A N 1
ATOM 1602 C CA . VAL A 1 203 ? -0.030 0.123 0.731 1.00 91.38 203 VAL A CA 1
ATOM 1603 C C . VAL A 1 203 ? -0.102 -0.972 -0.312 1.00 91.38 203 VAL A C 1
ATOM 1605 O O . VAL A 1 203 ? -1.186 -1.469 -0.586 1.00 91.38 203 VAL A O 1
ATOM 1608 N N . VAL A 1 204 ? 1.044 -1.347 -0.864 1.00 89.12 204 VAL A N 1
ATOM 1609 C CA . VAL A 1 204 ? 1.175 -2.464 -1.803 1.00 89.12 204 VAL A CA 1
ATOM 1610 C C . VAL A 1 204 ? 1.793 -3.632 -1.060 1.00 89.12 204 VAL A C 1
ATOM 1612 O O . VAL A 1 204 ? 2.722 -3.454 -0.267 1.00 89.12 204 VAL A O 1
ATOM 1615 N N . PHE A 1 205 ? 1.310 -4.839 -1.303 1.00 85.44 205 PHE A N 1
ATOM 1616 C CA . PHE A 1 205 ? 1.864 -6.033 -0.695 1.00 85.44 205 PHE A CA 1
ATOM 1617 C C . PHE A 1 205 ? 1.896 -7.192 -1.680 1.00 85.44 205 PHE A C 1
ATOM 1619 O O . PHE A 1 205 ? 0.938 -7.427 -2.406 1.00 85.44 205 PHE A O 1
ATOM 1626 N N . ASN A 1 206 ? 2.988 -7.957 -1.635 1.00 82.38 206 ASN A N 1
ATOM 1627 C CA . ASN A 1 206 ? 3.136 -9.177 -2.411 1.00 82.38 206 ASN A CA 1
ATOM 1628 C C . ASN A 1 206 ? 4.087 -10.148 -1.702 1.00 82.38 206 ASN A C 1
ATOM 1630 O O . ASN A 1 206 ? 5.254 -9.842 -1.444 1.00 82.38 206 ASN A O 1
ATOM 1634 N N . ALA A 1 207 ? 3.597 -11.347 -1.386 1.00 70.12 207 ALA A N 1
ATOM 1635 C CA . ALA A 1 207 ? 4.372 -12.358 -0.669 1.00 70.12 207 ALA A CA 1
ATOM 1636 C C . ALA A 1 207 ? 5.528 -12.949 -1.495 1.00 70.12 207 ALA A C 1
ATOM 1638 O O . ALA A 1 207 ? 6.462 -13.512 -0.917 1.00 70.12 207 ALA A O 1
ATOM 1639 N N . ASN A 1 208 ? 5.476 -12.814 -2.819 1.00 70.75 208 ASN A N 1
ATOM 1640 C CA . ASN A 1 208 ? 6.433 -13.392 -3.759 1.00 70.75 208 ASN A CA 1
ATOM 1641 C C . ASN A 1 208 ? 7.415 -12.355 -4.321 1.00 70.75 208 ASN A C 1
ATOM 1643 O O . ASN A 1 208 ? 8.461 -12.730 -4.855 1.00 70.75 208 ASN A O 1
ATOM 1647 N N . LYS A 1 209 ? 7.121 -11.060 -4.171 1.00 71.50 209 LYS A N 1
ATOM 1648 C CA . LYS A 1 209 ? 7.961 -9.963 -4.658 1.00 71.50 209 LYS A CA 1
ATOM 1649 C C . LYS A 1 209 ? 8.714 -9.297 -3.515 1.00 71.50 209 LYS A C 1
ATOM 1651 O O . LYS A 1 209 ? 8.177 -9.038 -2.439 1.00 71.50 209 LYS A O 1
ATOM 1656 N N . ILE A 1 210 ? 9.987 -9.008 -3.767 1.00 66.44 210 ILE A N 1
ATOM 1657 C CA . ILE A 1 210 ? 10.838 -8.291 -2.824 1.00 66.44 210 ILE A CA 1
ATOM 1658 C C . ILE A 1 210 ? 10.962 -6.840 -3.273 1.00 66.44 210 ILE A C 1
ATOM 1660 O O . ILE A 1 210 ? 11.539 -6.543 -4.315 1.00 66.44 210 ILE A O 1
ATOM 1664 N N . TYR A 1 211 ? 10.473 -5.949 -2.427 1.00 70.31 211 TYR A N 1
ATOM 1665 C CA . TYR A 1 211 ? 10.708 -4.518 -2.481 1.00 70.31 211 TYR A CA 1
ATOM 1666 C C . TYR A 1 211 ? 11.955 -4.159 -1.687 1.00 70.31 211 TYR A C 1
ATOM 1668 O O . TYR A 1 211 ? 12.323 -4.843 -0.727 1.00 70.31 211 TYR A O 1
ATOM 1676 N N . VAL A 1 212 ? 12.595 -3.058 -2.052 1.00 52.41 212 VAL A N 1
ATOM 1677 C CA . VAL A 1 212 ? 13.763 -2.542 -1.344 1.00 52.41 212 VAL A 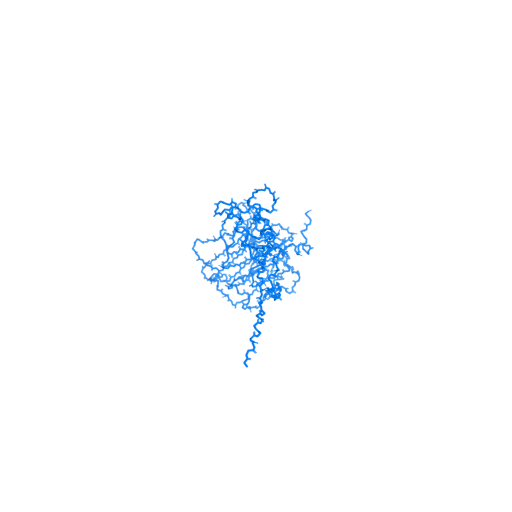CA 1
ATOM 1678 C C . VAL A 1 212 ? 13.386 -1.202 -0.735 1.00 52.41 212 VAL A C 1
ATOM 1680 O O . VAL A 1 212 ? 12.968 -0.300 -1.452 1.00 52.41 212 VAL A O 1
ATOM 1683 N N . ASP A 1 213 ? 13.498 -1.083 0.589 1.00 63.31 213 ASP A N 1
ATOM 1684 C CA . ASP A 1 213 ? 13.282 0.206 1.248 1.00 63.31 213 ASP A CA 1
ATOM 1685 C C . ASP A 1 213 ? 14.437 1.183 0.967 1.00 63.31 213 ASP A C 1
ATOM 1687 O O . ASP A 1 213 ? 15.497 0.806 0.464 1.00 63.31 213 ASP A O 1
ATOM 1691 N N . SER A 1 214 ? 14.287 2.448 1.356 1.00 53.66 214 SER A N 1
ATOM 1692 C CA . SER A 1 214 ? 15.305 3.493 1.150 1.00 53.66 214 SER A CA 1
ATOM 1693 C C . SER A 1 214 ? 16.635 3.259 1.903 1.00 53.66 214 SER A C 1
ATOM 1695 O O . SER A 1 214 ? 17.579 4.032 1.754 1.00 53.66 214 SER A O 1
ATOM 1697 N N . LYS A 1 215 ? 16.759 2.178 2.693 1.00 57.62 215 LYS A N 1
ATOM 1698 C CA . LYS A 1 215 ? 17.992 1.716 3.369 1.00 57.62 215 LYS A CA 1
ATOM 1699 C C . LYS A 1 215 ? 18.609 0.508 2.666 1.00 57.62 215 LYS A C 1
ATOM 1701 O O . LYS A 1 215 ? 19.615 -0.011 3.148 1.00 57.62 215 LYS A O 1
ATOM 1706 N N . GLY A 1 216 ? 18.019 0.037 1.570 1.00 63.09 216 GLY A N 1
ATOM 1707 C CA . GLY A 1 216 ? 18.453 -1.176 0.891 1.00 63.09 216 GLY A CA 1
ATOM 1708 C C . GLY A 1 216 ? 17.922 -2.464 1.529 1.00 63.09 216 GLY A C 1
ATOM 1709 O O . GLY A 1 216 ? 18.435 -3.539 1.225 1.00 63.09 216 GLY A O 1
ATOM 1710 N N . THR A 1 217 ? 16.940 -2.396 2.436 1.00 67.31 217 THR A N 1
ATOM 1711 C CA . THR A 1 217 ? 16.426 -3.577 3.146 1.00 67.31 217 THR A CA 1
ATOM 1712 C C . THR A 1 217 ? 15.359 -4.291 2.310 1.00 67.31 217 THR A C 1
ATOM 1714 O O . THR A 1 217 ? 14.362 -3.665 1.948 1.00 67.31 217 THR A O 1
ATOM 1717 N N . PRO A 1 218 ? 15.500 -5.607 2.060 1.00 66.12 218 PRO A N 1
ATOM 1718 C CA . PRO A 1 218 ? 14.467 -6.424 1.429 1.00 66.12 218 PRO A CA 1
ATOM 1719 C C . PRO A 1 218 ? 13.185 -6.508 2.262 1.00 66.12 218 PRO A C 1
ATOM 1721 O O . PRO A 1 218 ? 13.202 -6.849 3.449 1.00 66.12 218 PRO A O 1
ATOM 1724 N N . THR A 1 219 ? 12.052 -6.266 1.621 1.00 70.00 219 THR A N 1
ATOM 1725 C CA . THR A 1 219 ? 10.714 -6.188 2.215 1.00 70.00 219 THR A CA 1
ATOM 1726 C C . THR A 1 219 ? 9.692 -6.789 1.243 1.00 70.00 219 THR A C 1
ATOM 1728 O O . THR A 1 219 ? 10.021 -7.020 0.092 1.00 70.00 219 THR A O 1
ATOM 1731 N N . HIS A 1 220 ? 8.487 -7.141 1.698 1.00 65.62 220 HIS A N 1
ATOM 1732 C CA . HIS A 1 220 ? 7.466 -7.822 0.864 1.00 65.62 220 HIS A CA 1
ATOM 1733 C C . HIS A 1 220 ? 6.251 -6.920 0.592 1.00 65.62 220 HIS A C 1
ATOM 1735 O O . HIS A 1 220 ? 5.149 -7.387 0.352 1.00 65.62 220 HIS A O 1
ATOM 1741 N N . GLY A 1 221 ? 6.428 -5.610 0.719 1.00 70.50 221 GLY A N 1
ATOM 1742 C CA . GLY A 1 221 ? 5.398 -4.632 0.396 1.00 70.50 221 GLY A CA 1
ATOM 1743 C C . GLY A 1 221 ? 6.032 -3.294 0.071 1.00 70.50 221 GLY A C 1
ATOM 1744 O O . GLY A 1 221 ? 7.251 -3.193 0.058 1.00 70.50 221 GLY A O 1
ATOM 1745 N N . ALA A 1 222 ? 5.228 -2.275 -0.164 1.00 77.88 222 ALA A N 1
ATOM 1746 C CA . ALA A 1 222 ? 5.649 -0.892 -0.267 1.00 77.88 222 ALA A CA 1
ATOM 1747 C C . ALA A 1 222 ? 4.609 -0.020 0.431 1.00 77.88 222 ALA A C 1
ATOM 1749 O O . ALA A 1 222 ? 3.420 -0.335 0.449 1.00 77.88 222 ALA A O 1
ATOM 1750 N N . LEU A 1 223 ? 5.066 1.075 1.026 1.00 80.12 223 LEU A N 1
ATOM 1751 C CA . LEU A 1 223 ? 4.183 2.119 1.517 1.00 80.12 223 LEU A CA 1
ATOM 1752 C C . LEU A 1 223 ? 4.591 3.408 0.828 1.00 80.12 223 LEU A C 1
ATOM 1754 O O . LEU A 1 223 ? 5.741 3.832 0.938 1.00 80.12 223 LEU A O 1
ATOM 1758 N N . ILE A 1 224 ? 3.643 3.999 0.118 1.00 82.06 224 ILE A N 1
ATOM 1759 C CA . ILE A 1 224 ? 3.807 5.241 -0.625 1.00 82.06 224 ILE A CA 1
ATOM 1760 C C . ILE A 1 224 ? 2.956 6.285 0.081 1.00 82.06 224 ILE A C 1
ATOM 1762 O O . ILE A 1 224 ? 1.788 6.035 0.388 1.00 82.06 224 ILE A O 1
ATOM 1766 N N . LEU A 1 225 ? 3.559 7.430 0.379 1.00 82.88 225 LEU A N 1
ATOM 1767 C CA . LEU A 1 225 ? 2.879 8.573 0.981 1.00 82.88 225 LEU A CA 1
ATOM 1768 C C . LEU A 1 225 ? 3.134 9.782 0.088 1.00 82.88 225 LEU A C 1
ATOM 1770 O O . LEU A 1 225 ? 4.290 10.110 -0.180 1.00 82.88 225 LEU A O 1
ATOM 1774 N N . 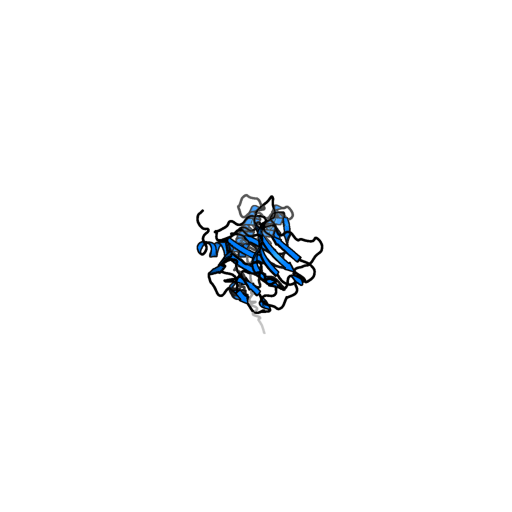ASP A 1 226 ? 2.060 10.415 -0.374 1.00 85.56 226 ASP A N 1
ATOM 1775 C CA . ASP A 1 226 ? 2.105 11.624 -1.205 1.00 85.56 226 ASP A CA 1
ATOM 1776 C C . ASP A 1 226 ? 3.051 11.488 -2.419 1.00 85.56 226 ASP A C 1
ATOM 1778 O O . ASP A 1 226 ? 3.930 12.324 -2.640 1.00 85.56 226 ASP A O 1
ATOM 1782 N N . GLY A 1 227 ? 2.927 10.373 -3.151 1.00 79.62 227 GLY A N 1
ATOM 1783 C CA . GLY A 1 227 ? 3.720 10.078 -4.353 1.00 79.62 227 GLY A CA 1
ATOM 1784 C C . GLY A 1 227 ? 5.186 9.712 -4.095 1.00 79.62 227 GLY A C 1
ATOM 1785 O O . GLY A 1 227 ? 5.958 9.550 -5.036 1.00 79.62 227 GLY A O 1
ATOM 1786 N N . LYS A 1 228 ? 5.607 9.580 -2.832 1.00 81.19 228 LYS A N 1
ATOM 1787 C CA . LYS A 1 228 ? 6.989 9.231 -2.470 1.00 81.19 228 LYS A CA 1
ATOM 1788 C C . LYS A 1 228 ? 7.078 7.793 -1.988 1.00 81.19 228 LYS A C 1
ATOM 1790 O O . LYS A 1 228 ? 6.371 7.391 -1.067 1.00 81.19 228 LYS A O 1
ATOM 1795 N N . ALA A 1 229 ? 8.001 7.033 -2.569 1.00 69.94 229 ALA A N 1
ATOM 1796 C CA . ALA A 1 229 ? 8.219 5.617 -2.271 1.00 69.94 229 ALA A CA 1
ATOM 1797 C C . ALA A 1 229 ? 9.323 5.364 -1.220 1.00 69.94 229 ALA A C 1
ATOM 1799 O O . ALA A 1 229 ? 9.943 4.306 -1.194 1.00 69.94 229 ALA A O 1
ATOM 1800 N N . ASP A 1 230 ? 9.590 6.325 -0.333 1.00 56.69 230 ASP A N 1
ATOM 1801 C CA . ASP A 1 230 ? 10.802 6.331 0.502 1.00 56.69 230 ASP A CA 1
ATOM 1802 C C . ASP A 1 230 ? 10.636 5.704 1.901 1.00 56.69 230 ASP A C 1
ATOM 1804 O O . ASP A 1 230 ? 11.465 5.932 2.793 1.00 56.69 230 ASP A O 1
ATOM 1808 N N . TYR A 1 231 ? 9.583 4.919 2.152 1.00 61.41 231 TYR A N 1
ATOM 1809 C CA . TYR A 1 231 ? 9.187 4.579 3.523 1.00 61.41 231 TYR A CA 1
ATOM 1810 C C . TYR A 1 231 ? 9.615 3.180 4.005 1.00 61.41 231 TYR A C 1
ATOM 1812 O O . TYR A 1 231 ? 9.393 2.150 3.376 1.00 61.41 231 TYR A O 1
ATOM 1820 N N . TYR A 1 232 ? 10.248 3.164 5.184 1.00 54.34 232 TYR A N 1
ATOM 1821 C CA . TYR A 1 232 ? 10.990 2.024 5.733 1.00 54.34 232 TYR A CA 1
ATOM 1822 C C . TYR A 1 232 ? 10.136 0.984 6.453 1.00 54.34 232 TYR A C 1
ATOM 1824 O O . TYR A 1 232 ? 9.770 1.148 7.618 1.00 54.34 232 TYR A O 1
ATOM 1832 N N . MET A 1 233 ? 9.957 -0.183 5.852 1.00 52.84 233 MET A N 1
ATOM 1833 C CA . MET A 1 233 ? 9.227 -1.269 6.496 1.00 52.84 233 MET A CA 1
ATOM 1834 C C . MET A 1 233 ? 10.133 -2.106 7.402 1.00 52.84 233 MET A C 1
ATOM 1836 O O . MET A 1 233 ? 10.837 -3.019 6.979 1.00 52.84 233 MET A O 1
ATOM 1840 N N . ALA A 1 234 ? 10.096 -1.812 8.699 1.00 48.88 234 ALA A N 1
ATOM 1841 C CA . ALA A 1 234 ? 10.851 -2.567 9.691 1.00 48.88 234 ALA A CA 1
ATOM 1842 C C . ALA A 1 234 ? 10.115 -3.852 10.111 1.00 48.88 234 ALA A C 1
ATOM 1844 O O . ALA A 1 234 ? 9.183 -3.792 10.909 1.00 48.88 234 ALA A O 1
ATOM 1845 N N . ARG A 1 235 ? 10.593 -5.028 9.675 1.00 57.28 235 ARG A N 1
ATOM 1846 C CA . ARG A 1 235 ? 10.167 -6.320 10.252 1.00 57.28 235 ARG A CA 1
ATOM 1847 C C . ARG A 1 235 ? 10.460 -6.354 11.755 1.00 57.28 235 ARG A C 1
ATOM 1849 O O . ARG A 1 235 ? 11.604 -6.170 12.171 1.00 57.28 235 ARG A O 1
ATOM 1856 N N . SER A 1 236 ? 9.455 -6.665 12.576 1.00 47.50 236 SER A N 1
ATOM 1857 C CA . SER A 1 236 ? 9.627 -6.693 14.036 1.00 47.50 236 SER A CA 1
ATOM 1858 C C . SER A 1 236 ? 10.418 -7.898 14.555 1.00 47.50 236 SER A C 1
ATOM 1860 O O . SER A 1 236 ? 10.793 -7.902 15.728 1.00 47.50 236 SER A O 1
ATOM 1862 N N . ASN A 1 237 ? 10.641 -8.938 13.742 1.00 53.12 237 ASN A N 1
ATOM 1863 C CA . ASN A 1 237 ? 11.326 -10.148 14.183 1.00 53.12 237 ASN A CA 1
ATOM 1864 C C . ASN A 1 237 ? 12.146 -10.806 13.063 1.00 53.12 237 ASN A C 1
ATOM 1866 O O . ASN A 1 237 ? 11.688 -10.954 11.934 1.00 53.12 237 ASN A O 1
ATOM 1870 N N . LYS A 1 238 ? 13.370 -11.242 13.396 1.00 54.81 238 LYS A N 1
ATOM 1871 C CA . LYS A 1 238 ? 14.307 -11.915 12.469 1.00 54.81 238 LYS A CA 1
ATOM 1872 C C . LYS A 1 238 ? 13.884 -13.342 12.086 1.00 54.81 238 LYS A C 1
ATOM 1874 O O . LYS A 1 238 ? 14.489 -13.938 11.200 1.00 54.81 238 LYS A O 1
ATOM 1879 N N . LYS A 1 239 ? 12.886 -13.915 12.765 1.00 51.47 239 LYS A N 1
ATOM 1880 C CA . LYS A 1 239 ? 12.354 -15.257 12.494 1.00 51.47 239 LYS A CA 1
ATOM 1881 C C . LYS A 1 239 ? 10.964 -15.095 11.879 1.00 51.47 239 LYS A C 1
ATOM 1883 O O . LYS A 1 239 ? 10.108 -14.477 12.502 1.00 51.47 239 LYS A O 1
ATOM 1888 N N . LYS A 1 240 ? 10.828 -15.576 10.639 1.00 53.28 240 LYS A N 1
ATOM 1889 C CA . LYS A 1 240 ? 9.662 -15.466 9.744 1.00 53.28 240 LYS A CA 1
ATOM 1890 C C . LYS A 1 240 ? 8.333 -15.665 10.493 1.00 53.28 240 LYS A C 1
ATOM 1892 O O . LYS A 1 240 ? 8.239 -16.576 11.314 1.00 53.28 240 LYS A O 1
ATOM 1897 N N . PRO A 1 241 ? 7.352 -14.806 10.202 1.00 47.22 241 PRO A N 1
ATOM 1898 C CA . PRO A 1 241 ? 6.235 -15.274 9.382 1.00 47.22 241 PRO A CA 1
ATOM 1899 C C . PRO A 1 241 ? 6.251 -14.570 8.027 1.00 47.22 241 PRO A C 1
ATOM 1901 O O . PRO A 1 241 ? 6.461 -13.356 7.943 1.00 47.22 241 PRO A O 1
ATOM 1904 N N . ALA A 1 242 ? 6.066 -15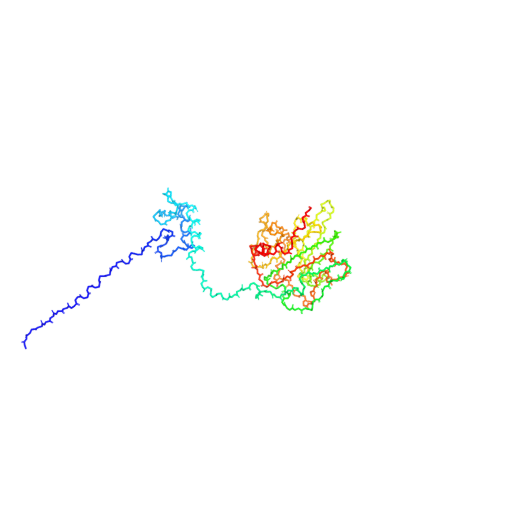.336 6.959 1.00 54.88 242 ALA A N 1
ATOM 1905 C CA . ALA A 1 242 ? 5.601 -14.765 5.703 1.00 54.88 242 ALA A CA 1
ATOM 1906 C C . ALA A 1 242 ? 4.125 -14.376 5.884 1.00 54.88 242 ALA A C 1
ATOM 1908 O O . ALA A 1 242 ? 3.419 -15.006 6.667 1.00 54.88 242 ALA A O 1
ATOM 1909 N N . ILE A 1 243 ? 3.651 -13.337 5.196 1.00 56.69 243 ILE A N 1
ATOM 1910 C CA . ILE A 1 243 ? 2.217 -13.009 5.215 1.00 56.69 243 ILE A CA 1
ATOM 1911 C C . ILE A 1 243 ? 1.367 -14.133 4.607 1.00 56.69 243 ILE A C 1
ATOM 1913 O O . ILE A 1 243 ? 0.201 -14.240 4.942 1.00 56.69 243 ILE A O 1
ATOM 1917 N N . SER A 1 244 ? 1.966 -15.074 3.875 1.00 55.69 244 SER A N 1
ATOM 1918 C CA . SER A 1 244 ? 1.319 -16.347 3.534 1.00 55.69 244 SER A CA 1
ATOM 1919 C C . SER A 1 244 ? 0.895 -17.194 4.751 1.00 55.69 244 SER A C 1
ATOM 1921 O O . SER A 1 244 ? 0.232 -18.214 4.599 1.00 55.69 244 SER A O 1
ATOM 1923 N N . GLU A 1 245 ? 1.276 -16.806 5.974 1.00 61.59 245 GLU A N 1
ATOM 1924 C CA . GLU A 1 245 ? 0.790 -17.387 7.231 1.00 61.59 245 GLU A CA 1
ATOM 1925 C C . GLU A 1 245 ? -0.297 -16.533 7.909 1.00 61.59 245 GLU A C 1
ATOM 1927 O O . GLU A 1 245 ? -0.773 -16.892 8.994 1.00 61.59 245 GLU A O 1
ATOM 1932 N N . VAL A 1 246 ? -0.689 -15.404 7.307 1.00 66.12 246 VAL A N 1
ATOM 1933 C CA . VAL A 1 246 ? -1.854 -14.632 7.741 1.00 66.12 246 VAL A CA 1
ATOM 1934 C C . VAL A 1 246 ? -3.051 -15.525 7.601 1.00 66.12 246 VAL A C 1
ATOM 1936 O O . VAL A 1 246 ? -3.357 -16.047 6.537 1.00 66.12 246 VAL A O 1
ATOM 1939 N N . LYS A 1 247 ? -3.716 -15.730 8.728 1.00 66.69 247 LYS A N 1
ATOM 1940 C CA . LYS A 1 247 ? -4.945 -16.490 8.723 1.00 66.69 247 LYS A CA 1
ATOM 1941 C C . LYS A 1 247 ? -6.098 -15.522 8.523 1.00 66.69 247 LYS A C 1
ATOM 1943 O O . LYS A 1 247 ? -6.179 -14.562 9.306 1.00 66.69 247 LYS A O 1
ATOM 1948 N N . PRO A 1 248 ? -6.996 -15.799 7.565 1.00 70.25 248 PRO A N 1
ATOM 1949 C CA . PRO A 1 248 ? -8.247 -15.073 7.458 1.00 70.25 248 PRO A CA 1
ATOM 1950 C C . PRO A 1 248 ? -8.941 -15.083 8.819 1.00 70.25 248 PRO A C 1
ATOM 1952 O O . PRO A 1 248 ? -8.999 -16.108 9.512 1.00 70.25 248 PRO A O 1
ATOM 1955 N N . TYR A 1 249 ? -9.420 -13.922 9.260 1.00 73.50 249 TYR A N 1
ATOM 1956 C CA . TYR A 1 249 ? -10.190 -13.869 10.501 1.00 73.50 249 TYR A CA 1
ATOM 1957 C C . TYR A 1 249 ? -11.641 -14.302 10.267 1.00 73.50 249 TYR A C 1
ATOM 1959 O O . TYR A 1 249 ? -12.277 -14.809 11.197 1.00 73.50 249 TYR A O 1
ATOM 1967 N N . GLY A 1 250 ? -12.152 -14.130 9.042 1.00 74.81 250 GLY A N 1
ATOM 1968 C CA . GLY A 1 250 ? -13.506 -14.535 8.684 1.00 74.81 250 GLY A CA 1
ATOM 1969 C C . GLY A 1 250 ? -14.597 -13.653 9.297 1.00 74.81 250 GLY A C 1
ATOM 1970 O O . GLY A 1 250 ? -15.707 -14.134 9.534 1.00 74.81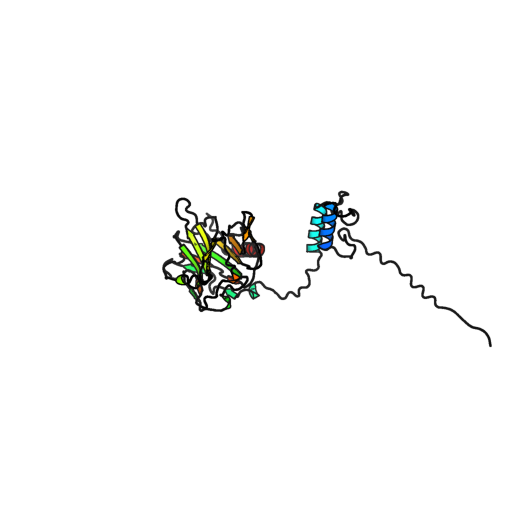 250 GLY A O 1
ATOM 1971 N N . LYS A 1 251 ? -14.286 -12.398 9.661 1.00 84.62 251 LYS A N 1
ATOM 1972 C CA . LYS A 1 251 ? -15.256 -11.473 10.272 1.00 84.62 251 LYS A CA 1
ATOM 1973 C C . LYS A 1 251 ? -15.218 -10.059 9.684 1.00 84.62 251 LYS A C 1
ATOM 1975 O O . LYS A 1 251 ? -14.732 -9.847 8.579 1.00 84.62 251 LYS A O 1
ATOM 1980 N N . GLU A 1 252 ? -15.833 -9.118 10.399 1.00 88.31 252 GLU A N 1
ATOM 1981 C CA . GLU A 1 252 ? -16.145 -7.787 9.913 1.00 88.31 252 GLU A CA 1
ATOM 1982 C C . GLU A 1 252 ? -14.901 -6.922 9.711 1.00 88.31 252 GLU A C 1
ATOM 1984 O O . GLU A 1 252 ? -13.967 -6.920 10.521 1.00 88.31 252 GLU A O 1
ATOM 1989 N N . MET A 1 253 ? -14.952 -6.134 8.642 1.00 93.44 253 MET A N 1
ATOM 1990 C CA . MET A 1 253 ? -14.010 -5.063 8.362 1.00 93.44 253 MET A CA 1
ATOM 1991 C C . MET A 1 253 ? -14.563 -3.747 8.909 1.00 93.44 253 MET A C 1
ATOM 1993 O O . MET A 1 253 ? -15.767 -3.489 8.867 1.00 93.44 253 MET A O 1
ATOM 1997 N N . TYR A 1 254 ? -13.681 -2.896 9.413 1.00 94.69 254 TYR A N 1
ATOM 1998 C CA . TYR A 1 254 ? -14.032 -1.603 9.977 1.00 94.69 254 TYR A CA 1
ATOM 1999 C C . TYR A 1 254 ? -13.262 -0.481 9.302 1.00 94.69 254 TYR A C 1
ATOM 2001 O O . TYR A 1 254 ? -12.061 -0.611 9.077 1.00 94.69 254 TYR A O 1
ATOM 2009 N N . ILE A 1 255 ? -13.946 0.642 9.084 1.00 96.00 255 ILE A N 1
ATOM 2010 C CA . ILE A 1 255 ? -13.352 1.910 8.654 1.00 96.00 255 ILE A CA 1
ATOM 2011 C C . ILE A 1 255 ? -13.490 2.931 9.784 1.00 96.00 255 ILE A C 1
ATOM 2013 O O . ILE A 1 255 ? -14.550 3.041 10.408 1.00 96.00 255 ILE A O 1
ATOM 2017 N N . GLY A 1 256 ? -12.413 3.662 10.065 1.00 94.44 256 GLY A N 1
ATOM 2018 C CA . GLY A 1 256 ? -12.352 4.724 11.069 1.00 94.44 256 GLY A CA 1
ATOM 2019 C C . GLY A 1 256 ? -12.248 4.234 12.513 1.00 94.44 256 GLY A C 1
ATOM 2020 O O . GLY A 1 256 ? -12.302 5.042 13.440 1.00 94.44 256 GLY A O 1
ATOM 2021 N N . ARG A 1 257 ? -12.118 2.922 12.748 1.00 92.38 257 ARG A N 1
ATOM 2022 C CA . ARG A 1 257 ? -12.010 2.354 14.099 1.00 92.38 257 ARG A CA 1
ATOM 2023 C C . ARG A 1 257 ? -11.221 1.063 14.158 1.00 92.38 257 ARG A C 1
ATOM 2025 O O . ARG A 1 257 ? -11.170 0.289 13.206 1.00 92.38 257 ARG A O 1
ATOM 2032 N N . HIS A 1 258 ? -10.708 0.786 15.351 1.00 87.06 258 HIS A N 1
ATOM 2033 C CA . HIS A 1 258 ? -10.184 -0.529 15.691 1.00 87.06 258 HIS A CA 1
ATOM 2034 C C . HIS A 1 258 ? -11.320 -1.534 15.937 1.00 87.06 258 HIS A C 1
ATOM 2036 O O . HIS A 1 258 ? -12.281 -1.242 16.663 1.00 87.06 258 HIS A O 1
ATOM 2042 N N . PHE A 1 259 ? -11.170 -2.756 15.426 1.00 78.50 259 PHE A N 1
ATOM 2043 C CA . PHE A 1 259 ? -12.142 -3.833 15.642 1.00 78.50 259 PHE A CA 1
ATOM 2044 C C . PHE A 1 259 ? -12.214 -4.307 17.112 1.00 78.50 259 PHE A C 1
ATOM 2046 O O . PHE A 1 259 ? -13.233 -4.853 17.525 1.00 78.50 259 PHE A O 1
ATOM 2053 N N . CYS A 1 260 ? -11.165 -4.121 17.935 1.00 65.31 260 CYS A N 1
ATOM 2054 C CA . CYS A 1 260 ? -11.048 -4.911 19.172 1.00 65.31 260 CYS A CA 1
ATOM 2055 C C . CYS A 1 260 ? -11.634 -4.306 20.452 1.00 65.31 260 CYS A C 1
ATOM 2057 O O . CYS A 1 260 ? -11.921 -5.089 21.350 1.00 65.31 260 CYS A O 1
ATOM 2059 N N . ASP A 1 261 ? -11.825 -2.987 20.573 1.00 66.19 261 ASP A N 1
ATOM 2060 C CA . ASP A 1 261 ? -12.218 -2.405 21.874 1.00 66.19 261 ASP A CA 1
ATOM 2061 C C . ASP A 1 261 ? -13.032 -1.100 21.807 1.00 66.19 261 ASP A C 1
ATOM 2063 O O . ASP A 1 261 ? -13.332 -0.546 22.859 1.00 66.19 261 ASP A O 1
ATOM 2067 N N . GLY A 1 262 ? -13.387 -0.577 20.623 1.00 69.19 262 GLY A N 1
ATOM 2068 C CA . GLY A 1 262 ? -14.165 0.674 20.525 1.00 69.19 262 GLY A CA 1
ATOM 2069 C C . GLY A 1 262 ? -13.519 1.866 21.252 1.00 69.19 262 GLY A C 1
ATOM 2070 O O . GLY A 1 262 ? -14.221 2.715 21.784 1.00 69.19 262 GLY A O 1
ATOM 2071 N N . LYS A 1 263 ? -12.185 1.878 21.353 1.00 80.69 263 LYS A N 1
ATOM 2072 C CA . LYS A 1 263 ? -11.399 2.889 22.088 1.00 80.69 263 LYS A CA 1
ATOM 2073 C C . LYS A 1 263 ? -10.540 3.767 21.192 1.00 80.69 263 LYS A C 1
ATOM 2075 O O . LYS A 1 263 ? -10.013 4.770 21.655 1.00 80.69 263 LYS A O 1
ATOM 2080 N N . PHE A 1 264 ? -10.366 3.362 19.941 1.00 88.69 264 PHE A N 1
ATOM 2081 C CA . PHE A 1 264 ? -9.496 4.041 19.001 1.00 88.69 264 PHE A CA 1
ATOM 2082 C C . PHE A 1 264 ? -10.291 4.323 17.744 1.00 88.69 264 PHE A C 1
ATOM 2084 O O . PHE A 1 264 ? -10.711 3.393 17.045 1.00 88.69 264 PHE A O 1
ATOM 2091 N N . PHE A 1 265 ? -10.503 5.608 17.513 1.00 92.81 265 PHE A N 1
ATOM 2092 C CA . PHE A 1 265 ? -11.298 6.140 16.428 1.00 92.81 265 PHE A CA 1
ATOM 2093 C C . PHE A 1 265 ? -10.460 7.145 15.656 1.00 92.81 265 PHE A C 1
ATOM 2095 O O . PHE A 1 265 ? -9.629 7.852 16.235 1.00 92.81 265 PHE A O 1
ATOM 2102 N N . PHE A 1 266 ? -10.670 7.173 14.351 1.00 94.38 266 PHE A N 1
ATOM 2103 C CA . PHE A 1 266 ? -10.118 8.193 13.483 1.00 94.38 266 PHE A CA 1
ATOM 2104 C C . PHE A 1 266 ? -10.805 9.540 13.729 1.00 94.38 266 PHE A C 1
ATOM 2106 O O . PHE A 1 266 ? -11.989 9.583 14.073 1.00 94.38 266 PHE A O 1
ATOM 2113 N N . THR A 1 267 ? -10.055 10.632 13.589 1.00 94.06 267 THR A N 1
ATOM 2114 C CA . THR A 1 267 ? -10.584 11.997 13.700 1.00 94.06 267 THR A CA 1
ATOM 2115 C C . THR A 1 267 ? -10.123 12.820 12.508 1.00 94.06 267 THR A C 1
ATOM 2117 O O . THR A 1 267 ? -8.937 13.127 12.402 1.00 94.06 267 THR A O 1
ATOM 2120 N N . GLY A 1 268 ? -11.050 13.182 11.628 1.00 94.44 268 GLY A N 1
ATOM 2121 C CA . GLY A 1 268 ? -10.793 13.873 10.366 1.00 94.44 268 GLY A CA 1
ATOM 2122 C C . GLY A 1 268 ? -11.614 13.282 9.225 1.00 94.44 268 GLY A C 1
ATOM 2123 O O . GLY A 1 268 ? -12.669 12.709 9.473 1.00 94.44 268 GLY A O 1
ATOM 2124 N N . ALA A 1 269 ? -11.108 13.347 7.997 1.00 95.75 269 ALA A N 1
ATOM 2125 C CA . ALA A 1 269 ? -11.773 12.840 6.803 1.00 95.75 269 ALA A CA 1
ATOM 2126 C C . ALA A 1 269 ? -10.998 11.690 6.139 1.00 95.75 269 ALA A C 1
ATOM 2128 O O . ALA A 1 269 ? -9.769 11.672 6.151 1.00 95.75 269 ALA A O 1
ATOM 2129 N N . MET A 1 270 ? -11.706 10.753 5.511 1.00 96.50 270 MET A N 1
ATOM 2130 C CA . MET A 1 270 ? -11.128 9.785 4.567 1.00 96.50 270 MET A CA 1
ATOM 2131 C C . MET A 1 270 ? -11.906 9.805 3.258 1.00 96.50 270 MET A C 1
ATOM 2133 O O . MET A 1 270 ? -13.109 10.062 3.262 1.00 96.50 270 MET A O 1
ATOM 2137 N N . ALA A 1 271 ? -11.222 9.536 2.154 1.00 96.25 271 ALA A N 1
ATOM 2138 C CA . ALA A 1 271 ? -11.769 9.630 0.813 1.00 96.25 271 ALA A CA 1
ATOM 2139 C C . ALA A 1 271 ? -11.141 8.595 -0.125 1.00 96.25 271 ALA A C 1
ATOM 2141 O O . ALA A 1 271 ? -10.024 8.135 0.116 1.00 96.25 271 ALA A O 1
ATOM 2142 N N . ASN A 1 272 ? -11.880 8.244 -1.179 1.00 95.19 272 ASN A N 1
ATOM 2143 C CA . ASN A 1 272 ? -11.468 7.314 -2.234 1.00 95.19 272 ASN A CA 1
ATOM 2144 C C . ASN A 1 272 ? -10.762 6.047 -1.710 1.00 95.19 272 ASN A C 1
ATOM 2146 O O . ASN A 1 272 ? -9.628 5.760 -2.086 1.00 95.19 272 ASN A O 1
ATOM 2150 N N . ILE A 1 273 ? -11.393 5.338 -0.765 1.00 95.88 273 ILE A N 1
ATOM 2151 C CA . ILE A 1 273 ? -10.788 4.147 -0.162 1.00 95.88 273 ILE A CA 1
ATOM 2152 C C . ILE A 1 273 ? -11.071 2.951 -1.064 1.00 95.88 273 ILE A C 1
ATOM 2154 O O . ILE A 1 273 ? -12.230 2.577 -1.257 1.00 95.88 273 ILE A O 1
ATOM 2158 N N . GLU A 1 274 ? -10.013 2.327 -1.561 1.00 95.88 274 GLU A N 1
ATOM 2159 C CA . GLU A 1 274 ? -10.090 1.165 -2.439 1.00 95.88 274 GLU A CA 1
ATOM 2160 C C . GLU A 1 274 ? -9.159 0.056 -1.951 1.00 95.88 274 GLU A C 1
ATOM 2162 O O . GLU A 1 274 ? -8.071 0.303 -1.419 1.00 95.88 274 GLU A O 1
ATOM 2167 N N . MET A 1 275 ? -9.619 -1.179 -2.126 1.00 95.12 275 MET A N 1
ATOM 2168 C CA . MET A 1 275 ? -8.841 -2.395 -1.953 1.00 95.12 275 MET A CA 1
ATOM 2169 C C . MET A 1 275 ? -8.819 -3.145 -3.274 1.00 95.12 275 MET A C 1
ATOM 2171 O O . MET A 1 275 ? -9.873 -3.352 -3.880 1.00 95.12 275 MET A O 1
ATOM 2175 N N . LEU A 1 276 ? -7.625 -3.561 -3.674 1.00 94.56 276 LEU A N 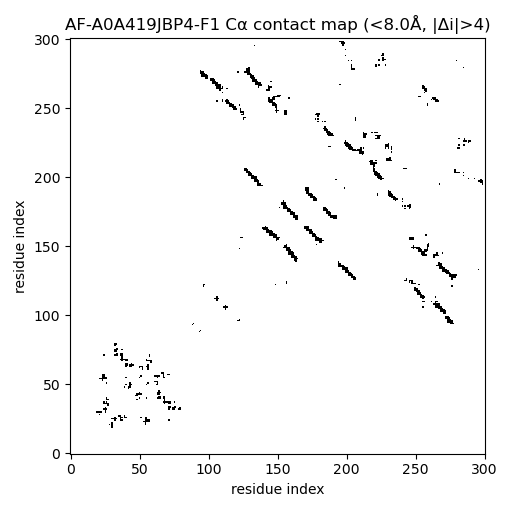1
ATOM 2176 C CA . LEU A 1 276 ? -7.376 -4.307 -4.891 1.00 94.56 276 LEU A CA 1
ATOM 2177 C C . LEU A 1 276 ? -6.729 -5.648 -4.554 1.00 94.56 276 LEU A C 1
ATOM 2179 O O . LEU A 1 276 ? -5.933 -5.713 -3.614 1.00 94.56 276 LEU A O 1
ATOM 2183 N N . ASP A 1 277 ? -7.031 -6.684 -5.329 1.00 92.56 277 ASP A N 1
ATOM 2184 C CA . ASP A 1 277 ? -6.431 -8.023 -5.218 1.00 92.56 277 ASP A CA 1
ATOM 2185 C C . ASP A 1 277 ? -5.178 -8.209 -6.088 1.00 92.56 277 ASP A C 1
ATOM 2187 O O . ASP A 1 277 ? -4.827 -9.326 -6.460 1.00 92.56 277 ASP A O 1
ATOM 2191 N N . ILE A 1 278 ? -4.488 -7.103 -6.385 1.00 92.38 278 ILE A N 1
ATOM 2192 C CA . ILE A 1 278 ? -3.256 -7.084 -7.176 1.00 92.38 278 ILE A CA 1
ATOM 2193 C C . ILE A 1 278 ? -2.141 -6.283 -6.521 1.00 92.38 278 ILE A C 1
ATOM 2195 O O . ILE A 1 278 ? -2.351 -5.378 -5.703 1.00 92.38 278 ILE A O 1
ATOM 2199 N N . ASP A 1 279 ? -0.928 -6.589 -6.960 1.00 90.75 279 ASP A N 1
ATOM 2200 C CA . ASP A 1 279 ? 0.259 -5.773 -6.762 1.00 90.75 279 ASP A CA 1
ATOM 2201 C C . ASP A 1 279 ? 0.397 -4.728 -7.890 1.00 90.75 279 ASP A C 1
ATOM 2203 O O . ASP A 1 279 ? 0.923 -5.028 -8.962 1.00 90.75 279 ASP A O 1
ATOM 2207 N N . ILE A 1 280 ? 0.003 -3.475 -7.627 1.00 89.69 280 ILE A N 1
ATOM 2208 C CA . ILE A 1 280 ? 0.174 -2.363 -8.590 1.00 89.69 280 ILE A CA 1
ATOM 2209 C C . ILE A 1 280 ? 1.614 -1.817 -8.655 1.00 89.69 280 ILE A C 1
ATOM 2211 O O . ILE A 1 280 ? 1.927 -0.901 -9.414 1.00 89.69 280 ILE A O 1
ATOM 2215 N N . GLY A 1 281 ? 2.521 -2.355 -7.842 1.00 88.56 281 GLY A N 1
ATOM 2216 C CA . GLY A 1 281 ? 3.900 -1.906 -7.734 1.00 88.56 281 GLY A CA 1
ATOM 2217 C C . GLY A 1 281 ? 4.062 -0.502 -7.149 1.00 88.56 281 GLY A C 1
ATOM 2218 O O . GLY A 1 281 ? 3.120 0.168 -6.734 1.00 88.56 281 GLY A O 1
ATOM 2219 N N . ILE A 1 282 ? 5.319 -0.051 -7.098 1.00 86.75 282 ILE A N 1
ATOM 2220 C CA . ILE A 1 282 ? 5.634 1.316 -6.669 1.00 86.75 282 ILE A CA 1
ATOM 2221 C C . ILE A 1 282 ? 5.125 2.325 -7.700 1.00 86.75 282 ILE A C 1
ATOM 2223 O O . ILE A 1 282 ? 4.508 3.316 -7.321 1.00 86.75 282 ILE A O 1
ATOM 2227 N N . ASP A 1 283 ? 5.357 2.046 -8.983 1.00 86.38 283 ASP A N 1
ATOM 2228 C CA . ASP A 1 283 ? 5.007 2.954 -10.072 1.00 86.38 283 ASP A CA 1
ATOM 2229 C C . ASP A 1 283 ? 3.491 3.162 -10.166 1.00 86.38 283 ASP A C 1
ATOM 2231 O O . ASP A 1 283 ? 3.062 4.310 -10.216 1.00 86.38 283 ASP A O 1
ATOM 2235 N N . GLY A 1 284 ? 2.677 2.104 -10.046 1.00 88.38 284 GLY A N 1
ATOM 2236 C CA . GLY A 1 284 ? 1.216 2.241 -10.034 1.00 88.38 284 GLY A CA 1
ATOM 2237 C C . GLY A 1 284 ? 0.697 3.021 -8.822 1.00 88.38 284 GLY A C 1
ATOM 2238 O O . GLY A 1 284 ? -0.253 3.791 -8.921 1.00 88.38 284 GLY A O 1
ATOM 2239 N N . GLY A 1 285 ? 1.355 2.912 -7.663 1.00 88.38 285 GLY A N 1
ATOM 2240 C CA . GLY A 1 285 ? 1.008 3.751 -6.515 1.00 88.38 285 GLY A CA 1
ATOM 2241 C C . GLY A 1 285 ? 1.388 5.230 -6.688 1.00 88.38 285 GLY A C 1
ATOM 2242 O O . GLY A 1 285 ? 0.711 6.098 -6.134 1.00 88.38 285 GLY A O 1
ATOM 2243 N N . ILE A 1 286 ? 2.447 5.530 -7.448 1.00 87.12 286 ILE A N 1
ATOM 2244 C CA . ILE A 1 286 ? 2.815 6.904 -7.831 1.00 87.12 286 ILE A CA 1
ATOM 2245 C C . ILE A 1 286 ? 1.826 7.442 -8.868 1.00 87.12 286 ILE A C 1
ATOM 2247 O O . ILE A 1 286 ? 1.348 8.562 -8.708 1.00 87.12 286 ILE A O 1
ATOM 2251 N N . GLU A 1 287 ? 1.482 6.644 -9.877 1.00 89.00 287 GLU A N 1
ATOM 2252 C CA . GLU A 1 287 ? 0.476 6.971 -10.892 1.00 89.00 287 GLU A CA 1
ATOM 2253 C C . GLU A 1 287 ? -0.873 7.305 -10.245 1.00 89.00 287 GLU A C 1
ATOM 2255 O O . GLU A 1 287 ? -1.386 8.404 -10.440 1.00 89.00 287 GLU A O 1
ATOM 2260 N N . TYR A 1 288 ? -1.364 6.450 -9.338 1.00 92.69 288 TYR A N 1
ATOM 2261 C CA . TYR A 1 288 ? -2.582 6.720 -8.569 1.00 92.69 288 TYR A CA 1
ATOM 2262 C C . TYR A 1 288 ? -2.544 8.073 -7.840 1.00 92.69 288 TYR A C 1
ATOM 2264 O O . TYR A 1 288 ? -3.540 8.801 -7.807 1.00 92.69 288 TYR A O 1
ATOM 2272 N N . TYR A 1 289 ? -1.407 8.429 -7.232 1.00 93.12 289 TYR A N 1
ATOM 2273 C CA . TYR A 1 289 ? -1.258 9.730 -6.584 1.00 93.12 289 TYR A CA 1
ATOM 2274 C C . TYR A 1 289 ? -1.333 10.875 -7.599 1.00 93.12 289 TYR A C 1
ATOM 2276 O O . TYR A 1 289 ? -2.077 11.831 -7.382 1.00 93.12 289 TYR A O 1
ATOM 2284 N N . GLU A 1 290 ? -0.579 10.785 -8.692 1.00 91.69 290 GLU A N 1
ATOM 2285 C CA . GLU A 1 290 ? -0.527 11.819 -9.725 1.00 91.69 290 GLU A CA 1
ATOM 2286 C C . GLU A 1 290 ? -1.900 12.061 -10.368 1.00 91.69 290 GLU A C 1
ATOM 2288 O O . GLU A 1 290 ? -2.279 13.218 -10.555 1.00 91.69 290 GLU A O 1
ATOM 2293 N N . ASP A 1 291 ? -2.679 11.001 -10.587 1.00 92.69 291 ASP A N 1
ATOM 2294 C CA . ASP A 1 291 ? -4.018 11.066 -11.181 1.00 92.69 291 ASP A CA 1
ATOM 2295 C C . ASP A 1 291 ? -5.084 11.640 -10.237 1.00 92.69 291 ASP A C 1
ATOM 2297 O O . ASP A 1 291 ? -6.100 12.190 -10.676 1.00 92.69 291 ASP A O 1
ATOM 2301 N N . THR A 1 292 ? -4.882 11.522 -8.921 1.00 92.69 292 THR A N 1
ATOM 2302 C CA . THR A 1 292 ? -5.906 11.883 -7.926 1.00 92.69 292 THR A CA 1
ATOM 2303 C C . THR A 1 292 ? -5.568 13.112 -7.083 1.00 92.69 292 THR A C 1
ATOM 2305 O O . THR A 1 292 ? -6.461 13.662 -6.434 1.00 92.69 292 THR A O 1
ATOM 2308 N N . LYS A 1 293 ? -4.325 13.610 -7.108 1.00 91.88 293 LYS A N 1
ATOM 2309 C CA . LYS A 1 293 ? -3.872 14.715 -6.236 1.00 91.88 293 LYS A CA 1
ATOM 2310 C C . LYS A 1 293 ? -4.638 16.025 -6.398 1.00 91.88 293 LYS A C 1
ATOM 2312 O O . LYS A 1 293 ? -4.776 16.767 -5.426 1.00 91.88 293 LYS A O 1
ATOM 2317 N N . ASP A 1 294 ? -5.176 16.297 -7.583 1.00 92.12 294 ASP A N 1
ATOM 2318 C CA . ASP A 1 294 ? -5.934 17.525 -7.845 1.00 92.12 294 ASP A CA 1
ATOM 2319 C C . ASP A 1 294 ? -7.363 17.471 -7.273 1.00 92.12 294 ASP A C 1
ATOM 2321 O O . ASP A 1 294 ? -7.996 18.510 -7.081 1.00 92.12 294 ASP A O 1
ATOM 2325 N N . GLN A 1 295 ? -7.866 16.274 -6.946 1.00 91.88 295 GLN A N 1
ATOM 2326 C CA . GLN A 1 295 ? -9.175 16.080 -6.308 1.00 91.88 295 GLN A CA 1
ATOM 2327 C C . GLN A 1 295 ? -9.126 16.376 -4.802 1.00 91.88 295 GLN A C 1
ATOM 2329 O O . GLN A 1 295 ? -10.117 16.809 -4.211 1.00 91.88 295 GLN A O 1
ATOM 2334 N N . TYR A 1 296 ? -7.957 16.181 -4.188 1.00 88.38 296 TYR A N 1
ATOM 2335 C CA . TYR A 1 296 ? -7.724 16.336 -2.752 1.00 88.38 296 TYR A CA 1
ATOM 2336 C C . TYR A 1 296 ? -6.497 17.219 -2.510 1.00 88.38 296 TYR A C 1
ATOM 2338 O O . TYR A 1 296 ? -5.499 16.762 -1.943 1.00 88.38 296 TYR A O 1
ATOM 2346 N N . PRO A 1 297 ? -6.537 18.488 -2.957 1.00 72.31 297 PRO A N 1
ATOM 2347 C CA . PRO A 1 297 ? -5.352 19.318 -2.981 1.00 72.31 297 PRO A CA 1
ATOM 2348 C C . PRO A 1 297 ? -4.804 19.497 -1.561 1.00 72.31 297 PRO A C 1
ATOM 2350 O O . PRO A 1 297 ? -5.579 19.679 -0.609 1.00 72.31 297 PRO A O 1
ATOM 2353 N N . PRO A 1 298 ? -3.470 19.493 -1.395 1.00 63.78 298 PRO A N 1
ATOM 2354 C CA . PRO A 1 298 ? -2.871 19.890 -0.137 1.00 63.78 298 PRO A CA 1
ATOM 2355 C C . PRO A 1 298 ? -3.370 21.299 0.178 1.00 63.78 298 PRO A C 1
ATOM 2357 O O . PRO A 1 298 ? -3.200 22.222 -0.621 1.00 63.78 298 PRO A O 1
ATOM 2360 N N . THR A 1 299 ? -4.022 21.468 1.329 1.00 55.22 299 THR A N 1
ATOM 2361 C CA . THR A 1 299 ? -4.427 22.789 1.805 1.00 55.22 299 THR A CA 1
ATOM 2362 C C . THR A 1 299 ? -3.179 23.667 1.817 1.00 55.22 299 THR A C 1
ATOM 2364 O O . THR A 1 299 ? -2.171 23.331 2.453 1.00 55.22 299 THR A O 1
ATOM 2367 N N . THR A 1 300 ? -3.209 24.743 1.024 1.00 51.25 300 THR A N 1
ATOM 2368 C CA . THR A 1 300 ? -2.127 25.729 0.969 1.00 51.25 300 THR A CA 1
ATOM 2369 C C . THR A 1 300 ? -1.847 26.176 2.397 1.00 51.25 300 THR A C 1
ATOM 2371 O O . THR A 1 300 ? -2.770 26.607 3.089 1.00 51.25 300 THR A O 1
ATOM 2374 N N . ALA A 1 301 ? -0.605 25.951 2.835 1.00 47.50 301 ALA A N 1
ATOM 2375 C CA . ALA A 1 301 ? -0.134 26.267 4.180 1.00 47.50 301 ALA A CA 1
ATOM 2376 C C . ALA A 1 301 ? -0.259 27.763 4.487 1.00 47.50 301 ALA A C 1
ATOM 2378 O O . ALA A 1 301 ? -0.078 28.564 3.541 1.00 47.50 301 ALA A O 1
#

Sequence (301 aa):
MKTILKTVAIILLIALPVTALVGIGDVNGDGHITISDAIMALQMSAGSREPDTSTADMDRDGRVTSVDALIINKVATTAAPTPTLTPTPDDETDHIVWKSPFDVQEFDGTGKGCCQYPHKPEYDIEDEFTIRMWFRRDVFNKEQFFISNGNWKKKLGWRLMVKQTKSPYQYEQIQFDVGDGKNLNYYKTLQGITDSKWHCIVVVFNANKIYVDSKGTPTHGALILDGKADYYMARSNKKKPAISEVKPYGKEMYIGRHFCDGKFFFTGAMANIEMLDIDIGIDGGIEYYEDTKDQYPPTTA